Protein AF-0000000086069866 (afdb_homodimer)

InterPro domains:
  IPR027805 Transposase, Helix-turn-helix domain [PF13613] (62-110)

Foldseek 3Di:
DPPPPPVPPVAAQAVVVLVPDDQVVSQVVCCVQQVDGPVVLVVLLVLQCVVVVVPDPPDPDHSRRLVSLLRNCVPVVDQLVVSCVRNVHDSVVSVVSNVSSVVSCVVVVVVVVVPDVVPVD/DPPPPPVPPVAAQAVVVLVPDDQVVSQVVCCVQQVDGPVVLVVLLVLQCVVCVVPDPPDPDHSRRLVSLLRNCVPVVDQLVVSCVRNVHDSVVSVVSNVSSVVSCVVVVVVVVVPDVVPVD

Radius of gyration: 20.82 Å; Cα contacts (8 Å, |Δi|>4): 253; chains: 2; bounding box: 35×72×68 Å

Organism: Haemaphysalis longicornis (NCBI:txid44386)

Secondary structure (DSSP, 8-state):
-----------B-THHHHHHS-HHHHHHHHHHHHSS-HHHHHHHHHHHHHHHTTT-TT-SS-HHHHHHHHHHHHHH---HHHHHHHHT--HHHHHHHHHHHHHHHHHHHHHHHHTGGGTT-/-----------B-THHHHHHS-HHHHHHHHHHHHS--HHHHHHHHHHHHHHHTTT-TT-SS-HHHHHHHHHHHHHH---HHHHHHHHT--HHHHHHHHHHHHHHHHHHHHHHHSSSTTT--

Solvent-accessible surface area (backbone atoms only — not comparable to full-atom values): 13153 Å² total; per-residue (Å²): 131,81,76,73,74,72,65,72,49,87,19,20,42,58,48,59,46,44,69,73,42,54,74,69,57,23,35,53,43,37,34,53,42,37,66,36,50,60,69,57,48,53,54,52,42,52,54,47,42,64,55,43,64,66,63,56,86,82,53,74,65,52,61,58,41,38,48,49,53,38,29,28,36,68,63,56,62,53,54,45,59,36,50,10,50,43,47,57,47,53,42,66,58,45,50,50,39,36,51,51,51,50,52,54,49,53,59,54,45,51,56,53,61,65,47,65,69,64,62,72,106,132,82,76,75,74,70,66,73,49,88,18,19,42,61,48,60,47,43,68,72,41,54,74,69,57,24,34,53,43,36,34,52,41,37,65,38,49,61,67,55,48,54,54,52,41,53,54,45,41,64,56,44,66,68,62,56,85,82,55,75,66,51,59,60,40,38,48,49,52,37,29,28,35,68,64,56,62,54,54,47,60,36,50,9,51,43,45,57,47,52,42,67,57,43,50,49,39,36,50,50,50,49,52,53,47,54,58,55,45,49,57,54,63,70,35,69,73,70,60,73,106

Sequence (242 aa):
MNASQATTTAGFQGYNTIAACSSDKAADALRSLGGVSPAVFTKLQSIVLQSAQADRPQEVVSASNKLLLFLMKLKLNLSYSTLAVLFSLHRTTCSKHFFLVLTILHEKLRCFIYWPFQSTVMNASQATTTAGFQGYNTIAACSSDKAADALRSLGGVSPAVFTKLQSIVLQSAQADRPQEVVSASNKLLLFLMKLKLNLSYSTLAVLFSLHRTTCSKHFFLVLTILHEKLRCFIYWPFQSTV

pLDDT: mean 83.76, std 20.56, range [21.22, 98.69]

Nearest PDB structures (foldseek):
  4ds4-assembly1_A  TM=4.529E-01  e=1.352E+00  Geobacillus kaustophilus HTA426
  6xbu-assembly1_A  TM=5.755E-01  e=5.380E+00  Homo sapiens
  4ds4-assembly1_A  TM=4.528E-01  e=1.412E+00  Geobacillus kaustophilus HTA426
  6xbu-assembly1_A  TM=5.753E-01  e=4.955E+00  Homo sapiens
  3po4-assembly1_A  TM=5.062E-01  e=5.555E+00  Thermus aquaticus

Structure (mmCIF, N/CA/C/O backbone):
data_AF-0000000086069866-model_v1
#
loop_
_entity.id
_entity.type
_entity.pdbx_description
1 polymer 'Transposase Helix-turn-helix domain-containing protein'
#
loop_
_atom_site.group_PDB
_atom_site.id
_atom_site.type_symbol
_atom_site.label_atom_id
_atom_site.label_alt_id
_atom_site.label_comp_id
_atom_site.label_asym_id
_atom_site.label_entity_id
_atom_site.label_seq_id
_atom_site.pdbx_PDB_ins_code
_atom_site.Cartn_x
_atom_site.Cartn_y
_atom_site.Cartn_z
_atom_site.occupancy
_atom_site.B_iso_or_equiv
_atom_site.auth_seq_id
_atom_site.auth_comp_id
_atom_site.auth_asym_id
_atom_site.auth_atom_id
_atom_site.pdbx_PDB_model_num
ATOM 1 N N . MET A 1 1 ? 5 7.746 33.094 1 21.22 1 MET A N 1
ATOM 2 C CA . MET A 1 1 ? 5.402 7.348 31.75 1 21.22 1 MET A CA 1
ATOM 3 C C . MET A 1 1 ? 4.184 6.996 30.906 1 21.22 1 MET A C 1
ATOM 5 O O . MET A 1 1 ? 3.461 6.047 31.203 1 21.22 1 MET A O 1
ATOM 9 N N . ASN A 1 2 ? 3.348 7.965 30.562 1 25.44 2 ASN A N 1
ATOM 10 C CA . ASN A 1 2 ? 2.098 7.906 29.812 1 25.44 2 ASN A CA 1
ATOM 11 C C . ASN A 1 2 ? 2.244 7.07 28.547 1 25.44 2 ASN A C 1
ATOM 13 O O . ASN A 1 2 ? 3.068 7.383 27.688 1 25.44 2 ASN A O 1
ATOM 17 N N . ALA A 1 3 ? 2.121 5.723 28.734 1 32.16 3 ALA A N 1
ATOM 18 C CA . ALA A 1 3 ? 1.999 4.727 27.672 1 32.16 3 ALA A CA 1
ATOM 19 C C . ALA A 1 3 ? 1.226 5.285 26.484 1 32.16 3 ALA A C 1
ATOM 21 O O . ALA A 1 3 ? 0.015 5.508 26.562 1 32.16 3 ALA A O 1
ATOM 22 N N . SER A 1 4 ? 1.548 6.461 25.812 1 35.78 4 SER A N 1
ATOM 23 C CA . SER A 1 4 ? 0.997 6.977 24.562 1 35.78 4 SER A CA 1
ATOM 24 C C . SER A 1 4 ? 0.415 5.855 23.719 1 35.78 4 SER A C 1
ATOM 26 O O . SER A 1 4 ? 1.154 5.016 23.188 1 35.78 4 SER A O 1
ATOM 28 N N . GLN A 1 5 ? -0.609 5.273 24.031 1 36.03 5 GLN A N 1
ATOM 29 C CA . GLN A 1 5 ? -1.406 4.176 23.5 1 36.03 5 GLN A CA 1
ATOM 30 C C . GLN A 1 5 ? -1.444 4.219 21.969 1 36.03 5 GLN A C 1
ATOM 32 O O . GLN A 1 5 ? -2.158 5.039 21.391 1 36.03 5 GLN A O 1
ATOM 37 N N . ALA A 1 6 ? -0.381 4.371 21.266 1 43.84 6 ALA A N 1
ATOM 38 C CA . ALA A 1 6 ? -0.176 4.18 19.828 1 43.84 6 ALA A CA 1
ATOM 39 C C . ALA A 1 6 ? -1.184 3.184 19.266 1 43.84 6 ALA A C 1
ATOM 41 O O . ALA A 1 6 ? -1.211 2.02 19.656 1 43.84 6 ALA A O 1
ATOM 42 N N . THR A 1 7 ? -2.48 3.502 19.156 1 49.5 7 THR A N 1
ATOM 43 C CA . THR A 1 7 ? -3.553 2.711 18.562 1 49.5 7 THR A CA 1
ATOM 44 C C . THR A 1 7 ? -3.041 1.92 17.375 1 49.5 7 THR A C 1
ATOM 46 O O . THR A 1 7 ? -2.48 2.494 16.438 1 49.5 7 THR A O 1
ATOM 49 N N . THR A 1 8 ? -2.471 0.727 17.594 1 52.47 8 THR A N 1
ATOM 50 C CA . THR A 1 8 ? -1.85 -0.287 16.75 1 52.47 8 THR A CA 1
ATOM 51 C C . THR A 1 8 ? -2.729 -0.599 15.547 1 52.47 8 THR A C 1
ATOM 53 O O . THR A 1 8 ? -3.861 -1.059 15.695 1 52.47 8 THR A O 1
ATOM 56 N N . THR A 1 9 ? -2.93 0.355 14.664 1 57.59 9 THR A N 1
ATOM 57 C CA . THR A 1 9 ? -3.619 -0.087 13.461 1 57.59 9 THR A CA 1
ATOM 58 C C . THR A 1 9 ? -3.045 -1.412 12.961 1 57.59 9 THR A C 1
ATOM 60 O O . THR A 1 9 ? -1.849 -1.67 13.109 1 57.59 9 THR A O 1
ATOM 63 N N . ALA A 1 10 ? -3.758 -2.535 13.234 1 68.75 10 ALA A N 1
ATOM 64 C CA . ALA A 1 10 ? -3.371 -3.857 12.758 1 68.75 10 ALA A CA 1
ATOM 65 C C . ALA A 1 10 ? -2.572 -3.76 11.461 1 68.75 10 ALA A C 1
ATOM 67 O O . ALA A 1 10 ? -1.647 -4.543 11.234 1 68.75 10 ALA A O 1
ATOM 68 N N . GLY A 1 11 ? -2.598 -2.699 10.68 1 87.56 11 GLY A N 1
ATOM 69 C CA . GLY A 1 11 ? -1.844 -2.42 9.469 1 87.56 11 GLY A CA 1
ATOM 70 C C . GLY A 1 11 ? -2.023 -3.479 8.398 1 87.56 11 GLY A C 1
ATOM 71 O O . GLY A 1 11 ? -3.051 -4.16 8.359 1 87.56 11 GLY A O 1
ATOM 72 N N . PHE A 1 12 ? -1.221 -3.51 7.375 1 94.25 12 PHE A N 1
ATOM 73 C CA . PHE A 1 12 ? -1.233 -4.426 6.242 1 94.25 12 PHE A CA 1
ATOM 74 C C . PHE A 1 12 ? -0.118 -5.457 6.367 1 94.25 12 PHE A C 1
ATOM 76 O O . PHE A 1 12 ? 1.06 -5.102 6.445 1 94.25 12 PHE A O 1
ATOM 83 N N . GLN A 1 13 ? -0.497 -6.723 6.371 1 92.94 13 GLN A N 1
ATOM 84 C CA . GLN A 1 13 ? 0.462 -7.816 6.5 1 92.94 13 GLN A CA 1
ATOM 85 C C . GLN A 1 13 ? 0.402 -8.742 5.293 1 92.94 13 GLN A C 1
ATOM 87 O O . GLN A 1 13 ? 0.434 -9.969 5.441 1 92.94 13 GLN A O 1
ATOM 92 N N . GLY A 1 14 ? 0.212 -8.148 4.09 1 94.44 14 GLY A N 1
ATOM 93 C CA . GLY A 1 14 ? 0.128 -8.977 2.898 1 94.44 14 GLY A CA 1
ATOM 94 C C . GLY A 1 14 ? -1.172 -9.75 2.803 1 94.44 14 GLY A C 1
ATOM 95 O O . GLY A 1 14 ? -2.242 -9.219 3.102 1 94.44 14 GLY A O 1
ATOM 96 N N . TYR A 1 15 ? -0.999 -10.969 2.357 1 93.88 15 TYR A N 1
ATOM 97 C CA . TYR A 1 15 ? -2.178 -11.805 2.164 1 93.88 15 TYR A CA 1
ATOM 98 C C . TYR A 1 15 ? -2.812 -12.172 3.5 1 93.88 15 TYR A C 1
ATOM 100 O O . TYR A 1 15 ? -4.012 -12.445 3.57 1 93.88 15 TYR A O 1
ATOM 108 N N . ASN A 1 16 ? -2.076 -12.242 4.57 1 92.69 16 ASN A N 1
ATOM 109 C CA . ASN A 1 16 ? -2.605 -12.555 5.895 1 92.69 16 ASN A CA 1
ATOM 110 C C . ASN A 1 16 ? -3.701 -11.578 6.305 1 92.69 16 ASN A C 1
ATOM 112 O O . ASN A 1 16 ? -4.648 -11.953 6.996 1 92.69 16 ASN A O 1
ATOM 116 N N . THR A 1 17 ? -3.566 -10.32 5.895 1 92.62 17 THR A N 1
ATOM 117 C CA . THR A 1 17 ? -4.598 -9.328 6.172 1 92.62 17 THR A CA 1
ATOM 118 C C . THR A 1 17 ? -5.898 -9.688 5.465 1 92.62 17 THR A C 1
ATOM 120 O O . THR A 1 17 ? -6.984 -9.539 6.031 1 92.62 17 THR A O 1
ATOM 123 N N . ILE A 1 18 ? -5.805 -10.109 4.25 1 94.38 18 ILE A N 1
ATOM 124 C CA . ILE A 1 18 ? -6.965 -10.469 3.439 1 94.38 18 ILE A CA 1
ATOM 125 C C . ILE A 1 18 ? -7.594 -11.75 3.98 1 94.38 18 ILE A C 1
ATOM 127 O O . ILE A 1 18 ? -8.82 -11.852 4.086 1 94.38 18 ILE A O 1
ATOM 131 N N . ALA A 1 19 ? -6.727 -12.68 4.324 1 92.25 19 ALA A N 1
ATOM 132 C CA . ALA A 1 19 ? -7.195 -13.969 4.816 1 92.25 19 ALA A CA 1
ATOM 133 C C . ALA A 1 19 ? -7.871 -13.828 6.176 1 92.25 19 ALA A C 1
ATOM 135 O O . ALA A 1 19 ? -8.734 -14.625 6.535 1 92.25 19 ALA A O 1
ATOM 136 N N . ALA A 1 20 ? -7.48 -12.836 7.02 1 90.81 20 ALA A N 1
ATOM 137 C CA . ALA A 1 20 ? -8.016 -12.625 8.359 1 90.81 20 ALA A CA 1
ATOM 138 C C . ALA A 1 20 ? -9.352 -11.898 8.312 1 90.81 20 ALA A C 1
ATOM 140 O O . ALA A 1 20 ? -10.094 -11.867 9.305 1 90.81 20 ALA A O 1
ATOM 141 N N . CYS A 1 21 ? -9.742 -11.398 7.203 1 91.06 21 CYS A N 1
ATOM 142 C CA . CYS A 1 21 ? -10.969 -10.633 7.062 1 91.06 21 CYS A CA 1
ATOM 143 C C . CYS A 1 21 ? -12.141 -11.539 6.707 1 91.06 21 CYS A C 1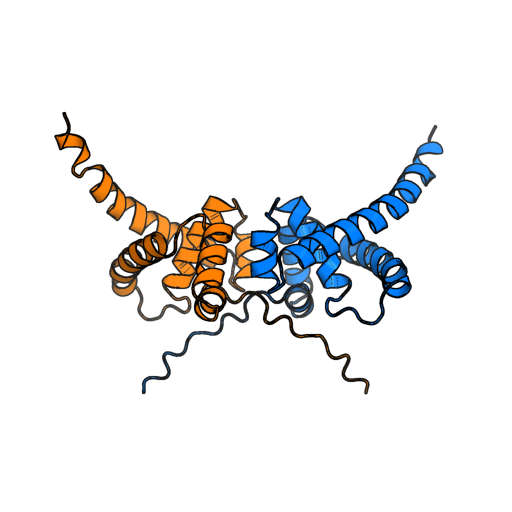
ATOM 145 O O . CYS A 1 21 ? -11.953 -12.703 6.363 1 91.06 21 CYS A O 1
ATOM 147 N N . SER A 1 22 ? -13.32 -10.953 6.871 1 93.44 22 SER A N 1
ATOM 148 C CA . SER A 1 22 ? -14.516 -11.672 6.441 1 93.44 22 SER A CA 1
ATOM 149 C C . SER A 1 22 ? -14.531 -11.859 4.93 1 93.44 22 SER A C 1
ATOM 151 O O . SER A 1 22 ? -13.828 -11.156 4.203 1 93.44 22 SER A O 1
ATOM 153 N N . SER A 1 23 ? -15.32 -12.797 4.438 1 93.69 23 SER A N 1
ATOM 154 C CA . SER A 1 23 ? -15.352 -13.148 3.021 1 93.69 23 SER A CA 1
ATOM 155 C C . SER A 1 23 ? -15.672 -11.93 2.156 1 93.69 23 SER A C 1
ATOM 157 O O . SER A 1 23 ? -15.055 -11.734 1.105 1 93.69 23 SER A O 1
ATOM 159 N N . ASP A 1 24 ? -16.641 -11.078 2.529 1 94.44 24 ASP A N 1
ATOM 160 C CA . ASP A 1 24 ? -17.016 -9.898 1.76 1 94.44 24 ASP A CA 1
ATOM 161 C C . ASP A 1 24 ? -15.898 -8.859 1.763 1 94.44 24 ASP A C 1
ATOM 163 O O . ASP A 1 24 ? -15.594 -8.266 0.726 1 94.44 24 ASP A O 1
ATOM 167 N N . LYS A 1 25 ? -15.328 -8.664 2.91 1 94.12 25 LYS A N 1
ATOM 168 C CA . LYS A 1 25 ? -14.234 -7.707 3.035 1 94.12 25 LYS A CA 1
ATOM 169 C C . LYS A 1 25 ? -12.992 -8.188 2.291 1 94.12 25 LYS A C 1
ATOM 171 O O . LYS A 1 25 ? -12.25 -7.383 1.723 1 94.12 25 LYS A O 1
ATOM 176 N N . ALA A 1 26 ? -12.82 -9.445 2.379 1 96.12 26 ALA A N 1
ATOM 177 C CA . ALA A 1 26 ? -11.695 -10.039 1.659 1 96.12 26 ALA A CA 1
ATOM 178 C C . ALA A 1 26 ? -11.852 -9.852 0.152 1 96.12 26 ALA A C 1
ATOM 180 O O . ALA A 1 26 ? -10.875 -9.562 -0.547 1 96.12 26 ALA A O 1
ATOM 181 N N . ALA A 1 27 ? -13.023 -10.008 -0.349 1 97.31 27 ALA A N 1
ATOM 182 C CA . ALA A 1 27 ? -13.289 -9.828 -1.773 1 97.31 27 ALA A CA 1
ATOM 183 C C . ALA A 1 27 ? -13.055 -8.383 -2.199 1 97.31 27 ALA A C 1
ATOM 185 O O . ALA A 1 27 ? -12.469 -8.125 -3.254 1 97.31 27 ALA A O 1
ATOM 186 N N . ASP A 1 28 ? -13.516 -7.461 -1.37 1 96.44 28 ASP A N 1
ATOM 187 C CA . ASP A 1 28 ? -13.312 -6.047 -1.661 1 96.44 28 ASP A CA 1
ATOM 188 C C . ASP A 1 28 ? -11.836 -5.684 -1.64 1 96.44 28 ASP A C 1
ATOM 190 O O . ASP A 1 28 ? -11.367 -4.895 -2.465 1 96.44 28 ASP A O 1
ATOM 194 N N . ALA A 1 29 ? -11.102 -6.258 -0.749 1 97.38 29 ALA A N 1
ATOM 195 C CA . ALA A 1 29 ? -9.672 -6.004 -0.618 1 97.38 29 ALA A CA 1
ATOM 196 C C . ALA A 1 29 ? -8.906 -6.523 -1.833 1 97.38 29 ALA A C 1
ATOM 198 O O . ALA A 1 29 ? -8.047 -5.832 -2.377 1 97.38 29 ALA A O 1
ATOM 199 N N . LEU A 1 30 ? -9.242 -7.684 -2.258 1 97.88 30 LEU A N 1
ATOM 200 C CA . LEU A 1 30 ? -8.578 -8.281 -3.412 1 97.88 30 LEU A CA 1
ATOM 201 C C . LEU A 1 30 ? -8.891 -7.492 -4.684 1 97.88 30 LEU A C 1
ATOM 203 O O . LEU A 1 30 ? -8.023 -7.344 -5.547 1 97.88 30 LEU A O 1
ATOM 207 N N . ARG A 1 31 ? -10.109 -7.004 -4.758 1 97.88 31 ARG A N 1
ATOM 208 C CA . ARG A 1 31 ? -10.484 -6.207 -5.922 1 97.88 31 ARG A CA 1
ATOM 209 C C . ARG A 1 31 ? -9.758 -4.867 -5.926 1 97.88 31 ARG A C 1
ATOM 211 O O . ARG A 1 31 ? -9.305 -4.402 -6.973 1 97.88 31 ARG A O 1
ATOM 218 N N . SER A 1 32 ? -9.641 -4.289 -4.801 1 97.94 32 SER A N 1
ATOM 219 C CA . SER A 1 32 ? -9.023 -2.969 -4.719 1 97.94 32 SER A CA 1
ATOM 220 C C . SER A 1 32 ? -7.512 -3.055 -4.867 1 97.94 32 SER A C 1
ATOM 222 O O . SER A 1 32 ? -6.898 -2.199 -5.504 1 97.94 32 SER A O 1
ATOM 224 N N . LEU A 1 33 ? -6.859 -4.09 -4.34 1 98.25 33 LEU A N 1
ATOM 225 C CA . LEU A 1 33 ? -5.406 -4.223 -4.336 1 98.25 33 LEU A CA 1
ATOM 226 C C . LEU A 1 33 ? -4.918 -4.863 -5.629 1 98.25 33 LEU A C 1
ATOM 228 O O . LEU A 1 33 ? -3.875 -4.477 -6.164 1 98.25 33 LEU A O 1
ATOM 232 N N . GLY A 1 34 ? -5.656 -5.82 -6.031 1 98.38 34 GLY A N 1
ATOM 233 C CA . GLY A 1 34 ? -5.152 -6.648 -7.117 1 98.38 34 GLY A CA 1
ATOM 234 C C . GLY A 1 34 ? -6.023 -6.602 -8.359 1 98.38 34 GLY A C 1
ATOM 235 O O . GLY A 1 34 ? -5.652 -7.141 -9.406 1 98.38 34 GLY A O 1
ATOM 236 N N . GLY A 1 35 ? -7.258 -6.117 -8.281 1 97.81 35 GLY A N 1
ATOM 237 C CA . GLY A 1 35 ? -8.148 -5.984 -9.422 1 97.81 35 GLY A CA 1
ATOM 238 C C . GLY A 1 35 ? -8.805 -7.293 -9.82 1 97.81 35 GLY A C 1
ATOM 239 O O . GLY A 1 35 ? -9.219 -7.461 -10.969 1 97.81 35 GLY A O 1
ATOM 240 N N . VAL A 1 36 ? -8.773 -8.242 -8.953 1 97.62 36 VAL A N 1
ATOM 241 C CA . VAL A 1 36 ? -9.32 -9.547 -9.312 1 97.62 36 VAL A CA 1
ATOM 242 C C . VAL A 1 36 ? -10.312 -10 -8.242 1 97.62 36 VAL A C 1
ATOM 244 O O . VAL A 1 36 ? -10.266 -9.531 -7.105 1 97.62 36 VAL A O 1
ATOM 247 N N . SER A 1 37 ? -11.18 -10.875 -8.617 1 97.31 37 SER A N 1
ATOM 248 C CA . SER A 1 37 ? -12.102 -11.508 -7.68 1 97.31 37 SER A CA 1
ATOM 249 C C . SER A 1 37 ? -11.406 -12.617 -6.887 1 97.31 37 SER A C 1
ATOM 251 O O . SER A 1 37 ? -10.352 -13.102 -7.293 1 97.31 37 SER A O 1
ATOM 253 N N . PRO A 1 38 ? -12.047 -12.984 -5.719 1 97.19 38 PRO A N 1
ATOM 254 C CA . PRO A 1 38 ? -11.477 -14.094 -4.945 1 97.19 38 PRO A CA 1
ATOM 255 C C . PRO A 1 38 ? -11.359 -15.383 -5.754 1 97.19 38 PRO A C 1
ATOM 257 O O . PRO A 1 38 ? -10.398 -16.141 -5.59 1 97.19 38 PRO A O 1
ATOM 260 N N . ALA A 1 39 ? -12.258 -15.648 -6.598 1 96.56 39 ALA A N 1
ATOM 261 C CA . ALA A 1 39 ? -12.234 -16.859 -7.418 1 96.56 39 ALA A CA 1
ATOM 262 C C . ALA A 1 39 ? -11.039 -16.859 -8.359 1 96.56 39 ALA A C 1
ATOM 264 O O . ALA A 1 39 ? -10.352 -17.875 -8.508 1 96.56 39 ALA A O 1
ATOM 265 N N . VAL A 1 40 ? -10.867 -15.727 -8.977 1 96.75 40 VAL A N 1
ATOM 266 C CA . VAL A 1 40 ? -9.75 -15.594 -9.906 1 96.75 40 VAL A CA 1
ATOM 267 C C . VAL A 1 40 ? -8.43 -15.695 -9.141 1 96.75 40 VAL A C 1
ATOM 269 O O . VAL A 1 40 ? -7.496 -16.359 -9.594 1 96.75 40 VAL A O 1
ATOM 272 N N . PHE A 1 41 ? -8.336 -15.031 -8.016 1 97.56 41 PHE A N 1
ATOM 273 C CA . PHE A 1 41 ? -7.129 -15.094 -7.195 1 97.56 41 PHE A CA 1
ATOM 274 C C . PHE A 1 41 ? -6.785 -16.531 -6.84 1 97.56 41 PHE A C 1
ATOM 276 O O . PHE A 1 41 ? -5.629 -16.938 -6.934 1 97.56 41 PHE A O 1
ATOM 283 N N . THR A 1 42 ? -7.766 -17.297 -6.402 1 96 42 THR A N 1
ATOM 284 C CA . THR A 1 42 ? -7.562 -18.672 -5.992 1 96 42 THR A CA 1
ATOM 285 C C . THR A 1 42 ? -7.043 -19.516 -7.156 1 96 42 THR A C 1
ATOM 287 O O . THR A 1 42 ? -6.172 -20.375 -6.973 1 96 42 THR A O 1
ATOM 290 N N . LYS A 1 43 ? -7.574 -19.297 -8.305 1 94.88 43 LYS A N 1
ATOM 291 C CA . LYS A 1 43 ? -7.113 -20.031 -9.484 1 94.88 43 LYS A CA 1
ATOM 292 C C . LYS A 1 43 ? -5.656 -19.703 -9.797 1 94.88 43 LYS A C 1
ATOM 294 O O . LYS A 1 43 ? -4.855 -20.609 -10.039 1 94.88 43 LYS A O 1
ATOM 299 N N . LEU A 1 44 ? -5.348 -18.438 -9.805 1 95.94 44 LEU A N 1
ATOM 300 C CA . LEU A 1 44 ? -3.979 -18.016 -10.078 1 95.94 44 LEU A CA 1
ATOM 301 C C . LEU A 1 44 ? -3.027 -18.547 -9.008 1 95.94 44 LEU A C 1
ATOM 303 O O . LEU A 1 44 ? -1.909 -18.953 -9.32 1 95.94 44 LEU A O 1
ATOM 307 N N . GLN A 1 45 ? -3.486 -18.453 -7.816 1 95.81 45 GLN A N 1
ATOM 308 C CA . GLN A 1 45 ? -2.684 -18.938 -6.703 1 95.81 45 GLN A CA 1
ATOM 309 C C . GLN A 1 45 ? -2.334 -20.406 -6.875 1 95.81 45 GLN A C 1
ATOM 311 O O . GLN A 1 45 ? -1.211 -20.828 -6.582 1 95.81 45 GLN A O 1
ATOM 316 N N . SER A 1 46 ? -3.289 -21.219 -7.277 1 93.88 46 SER A N 1
ATOM 317 C CA . SER A 1 46 ? -3.051 -22.641 -7.508 1 93.88 46 SER A CA 1
ATOM 318 C C . SER A 1 46 ? -1.985 -22.859 -8.578 1 93.88 46 SER A C 1
ATOM 320 O O . SER A 1 46 ? -1.157 -23.766 -8.461 1 93.88 46 SER A O 1
ATOM 322 N N . ILE A 1 47 ? -2.025 -22.078 -9.578 1 92.38 47 ILE A N 1
ATOM 323 C CA . ILE A 1 47 ? -1.049 -22.172 -10.656 1 92.38 47 ILE A CA 1
ATOM 324 C C . ILE A 1 47 ? 0.344 -21.844 -10.125 1 92.38 47 ILE A C 1
ATOM 326 O O . ILE A 1 47 ? 1.307 -22.562 -10.406 1 92.38 47 ILE A O 1
ATOM 330 N N . VAL A 1 48 ? 0.467 -20.797 -9.359 1 93.44 48 VAL A N 1
ATOM 331 C CA . VAL A 1 48 ? 1.75 -20.375 -8.812 1 93.44 48 VAL A CA 1
ATOM 332 C C . VAL A 1 48 ? 2.273 -21.422 -7.832 1 93.44 48 VAL A C 1
ATOM 334 O O . VAL A 1 48 ? 3.467 -21.734 -7.828 1 93.44 48 VAL A O 1
ATOM 337 N N . LEU A 1 49 ? 1.431 -21.906 -6.98 1 91.56 49 LEU A N 1
ATOM 338 C CA . LEU A 1 49 ? 1.808 -22.906 -5.98 1 91.56 49 LEU A CA 1
ATOM 339 C C . LEU A 1 49 ? 2.352 -24.172 -6.648 1 91.56 49 LEU A C 1
ATOM 341 O O . LEU A 1 49 ? 3.316 -24.766 -6.16 1 91.56 49 LEU A O 1
ATOM 345 N N . GLN A 1 50 ? 1.711 -24.578 -7.598 1 88.75 50 GLN A N 1
ATOM 346 C CA . GLN A 1 50 ? 2.125 -25.797 -8.305 1 88.75 50 GLN A CA 1
ATOM 347 C C . GLN A 1 50 ? 3.48 -25.594 -8.984 1 88.75 50 GLN A C 1
ATOM 349 O O . GLN A 1 50 ? 4.273 -26.531 -9.078 1 88.75 50 GLN A O 1
ATOM 354 N N . SER A 1 51 ? 3.699 -24.391 -9.445 1 84.44 51 SER A N 1
ATOM 355 C CA . SER A 1 51 ? 4.961 -24.094 -10.125 1 84.44 51 SER A CA 1
ATOM 356 C C . SER A 1 51 ? 6.07 -23.797 -9.117 1 84.44 51 SER A C 1
ATOM 358 O O . SER A 1 51 ? 7.223 -24.172 -9.328 1 84.44 51 SER A O 1
ATOM 360 N N . ALA A 1 52 ? 5.805 -22.938 -8.086 1 71.31 52 ALA A N 1
ATOM 361 C CA . ALA A 1 52 ? 6.777 -22.531 -7.074 1 71.31 52 ALA A CA 1
ATOM 362 C C . ALA A 1 52 ? 7.223 -23.734 -6.238 1 71.31 52 ALA A C 1
ATOM 364 O O . ALA A 1 52 ? 8.383 -23.812 -5.824 1 71.31 52 ALA A O 1
ATOM 365 N N . GLN A 1 53 ? 6.305 -24.453 -5.656 1 62.75 53 GLN A N 1
ATOM 366 C CA . GLN A 1 53 ? 6.664 -25.656 -4.93 1 62.75 53 GLN A CA 1
ATOM 367 C C . GLN A 1 53 ? 7.676 -26.5 -5.711 1 62.75 53 GLN A C 1
ATOM 369 O O . GLN A 1 53 ? 8.492 -27.203 -5.117 1 62.75 53 GLN A O 1
ATOM 374 N N . ALA A 1 54 ? 7.48 -26.375 -6.938 1 53.69 54 ALA A N 1
ATOM 375 C CA . ALA A 1 54 ? 8.492 -27.094 -7.703 1 53.69 54 ALA A CA 1
ATOM 376 C C . ALA A 1 54 ? 9.867 -26.469 -7.527 1 53.69 54 ALA A C 1
ATOM 378 O O . ALA A 1 54 ? 10.891 -27.141 -7.668 1 53.69 54 ALA A O 1
ATOM 379 N N . ASP A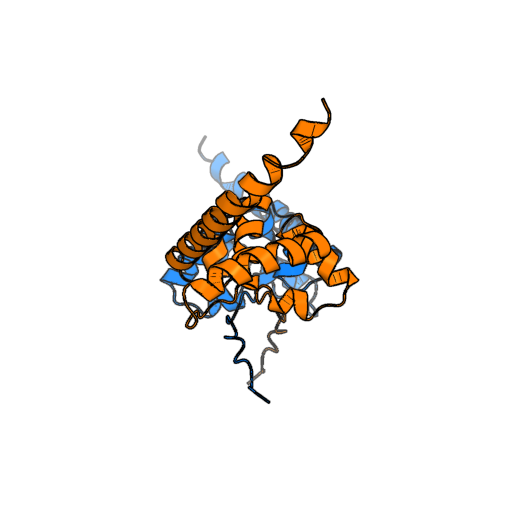 1 55 ? 9.742 -25.344 -7.234 1 54.78 55 ASP A N 1
ATOM 380 C CA . ASP A 1 55 ? 11.062 -24.734 -7.25 1 54.78 55 ASP A CA 1
ATOM 381 C C . ASP A 1 55 ? 11.656 -24.656 -5.844 1 54.78 55 ASP A C 1
ATOM 383 O O . ASP A 1 55 ? 12.836 -24.938 -5.645 1 54.78 55 ASP A O 1
ATOM 387 N N . ARG A 1 56 ? 11.234 -23.781 -4.734 1 55.38 56 ARG A N 1
ATOM 388 C CA . ARG A 1 56 ? 12.117 -23.594 -3.586 1 55.38 56 ARG A CA 1
ATOM 389 C C . ARG A 1 56 ? 11.336 -23.672 -2.277 1 55.38 56 ARG A C 1
ATOM 391 O O . ARG A 1 56 ? 10.578 -22.766 -1.938 1 55.38 56 ARG A O 1
ATOM 398 N N . PRO A 1 57 ? 11.336 -24.844 -1.646 1 52.41 57 PRO A N 1
ATOM 399 C CA . PRO A 1 57 ? 10.703 -25.078 -0.346 1 52.41 57 PRO A CA 1
ATOM 400 C C . PRO A 1 57 ? 11.086 -24.016 0.69 1 52.41 57 PRO A C 1
ATOM 402 O O . PRO A 1 57 ? 10.367 -23.828 1.674 1 52.41 57 PRO A O 1
ATOM 405 N N . GLN A 1 58 ? 12.195 -23.453 0.511 1 52.38 58 GLN A N 1
ATOM 406 C CA . GLN A 1 58 ? 12.727 -22.641 1.607 1 52.38 58 GLN A CA 1
ATOM 407 C C . GLN A 1 58 ? 12.281 -21.188 1.483 1 52.38 58 GLN A C 1
ATOM 409 O O . GLN A 1 58 ? 12.969 -20.281 1.956 1 52.38 58 GLN A O 1
ATOM 414 N N . GLU A 1 59 ? 11.07 -21.016 0.895 1 62.38 59 GLU A N 1
ATOM 415 C CA . GLU A 1 59 ? 10.891 -19.578 0.657 1 62.38 59 GLU A CA 1
ATOM 416 C C . GLU A 1 59 ? 10.172 -18.906 1.822 1 62.38 59 GLU A C 1
ATOM 418 O O . GLU A 1 59 ? 9.203 -19.453 2.355 1 62.38 59 GLU A O 1
ATOM 423 N N . VAL A 1 60 ? 10.781 -17.859 2.201 1 65.94 60 VAL A N 1
ATOM 424 C CA . VAL A 1 60 ? 10.359 -16.984 3.295 1 65.94 60 VAL A CA 1
ATOM 425 C C . VAL A 1 60 ? 9.008 -16.359 2.961 1 65.94 60 VAL A C 1
ATOM 427 O O . VAL A 1 60 ? 8.164 -16.172 3.844 1 65.94 60 VAL A O 1
ATOM 430 N N . VAL A 1 61 ? 8.781 -16.219 1.698 1 82.69 61 VAL A N 1
ATOM 431 C CA . VAL A 1 61 ? 7.547 -15.531 1.318 1 82.69 61 VAL A CA 1
ATOM 432 C C . VAL A 1 61 ? 6.582 -16.516 0.674 1 82.69 61 VAL A C 1
ATOM 434 O O . VAL A 1 61 ? 6.973 -17.297 -0.203 1 82.69 61 VAL A O 1
ATOM 437 N N . SER A 1 62 ? 5.398 -16.594 1.102 1 89.06 62 SER A N 1
ATOM 438 C CA . SER A 1 62 ? 4.375 -17.516 0.629 1 89.06 62 SER A CA 1
ATOM 439 C C . SER A 1 62 ? 3.98 -17.219 -0.812 1 89.06 62 SER A C 1
ATOM 441 O O . SER A 1 62 ? 4.176 -16.094 -1.293 1 89.06 62 SER A O 1
ATOM 443 N N . ALA A 1 63 ? 3.443 -18.188 -1.477 1 92.62 63 ALA A N 1
ATOM 444 C CA . ALA A 1 63 ? 2.965 -18.031 -2.848 1 92.62 63 ALA A CA 1
ATOM 445 C C . ALA A 1 63 ? 1.854 -17 -2.932 1 92.62 63 ALA A C 1
ATOM 447 O O . ALA A 1 63 ? 1.762 -16.25 -3.914 1 92.62 63 ALA A O 1
ATOM 448 N N . SER A 1 64 ? 1.021 -16.984 -1.906 1 94.31 64 SER A N 1
ATOM 449 C CA . SER A 1 64 ? -0.072 -16.031 -1.85 1 94.31 64 SER A CA 1
ATOM 450 C C . SER A 1 64 ? 0.455 -14.594 -1.827 1 94.31 64 SER A C 1
ATOM 452 O O . SER A 1 64 ? -0.066 -13.727 -2.527 1 94.31 64 SER A O 1
ATOM 454 N N . ASN A 1 65 ? 1.5 -14.383 -1.073 1 94.69 65 ASN A N 1
ATOM 455 C CA . ASN A 1 65 ? 2.102 -13.055 -0.992 1 94.69 65 ASN A CA 1
ATOM 456 C C . ASN A 1 65 ? 2.811 -12.68 -2.291 1 94.69 65 ASN A C 1
ATOM 458 O O . ASN A 1 65 ? 2.779 -11.523 -2.707 1 94.69 65 ASN A O 1
ATOM 462 N N . LYS A 1 66 ? 3.48 -13.641 -2.867 1 96.25 66 LYS A N 1
ATOM 463 C CA . LYS A 1 66 ? 4.121 -13.383 -4.156 1 96.25 66 LYS A CA 1
ATOM 464 C C . LYS A 1 66 ? 3.096 -12.977 -5.211 1 96.25 66 LYS A C 1
ATOM 466 O O . LYS A 1 66 ? 3.322 -12.047 -5.98 1 96.25 66 LYS A O 1
ATOM 471 N N . LEU A 1 67 ? 2.021 -13.625 -5.188 1 97.12 67 LEU A N 1
ATOM 472 C CA . LEU A 1 67 ? 0.96 -13.328 -6.141 1 97.12 67 LEU A CA 1
ATOM 473 C C . LEU A 1 67 ? 0.329 -11.969 -5.848 1 97.12 67 LEU A C 1
ATOM 475 O O . LEU A 1 67 ? 0.063 -11.195 -6.77 1 97.12 67 LEU A O 1
ATOM 479 N N . LEU A 1 68 ? 0.038 -11.789 -4.605 1 97.69 68 LEU A N 1
ATOM 480 C CA . LEU A 1 68 ? -0.546 -10.508 -4.23 1 97.69 68 LEU A CA 1
ATOM 481 C C . LEU A 1 68 ? 0.365 -9.359 -4.637 1 97.69 68 LEU A C 1
ATOM 483 O O . LEU A 1 68 ? -0.103 -8.352 -5.172 1 97.69 68 LEU A O 1
ATOM 487 N N . LEU A 1 69 ? 1.596 -9.484 -4.359 1 97.88 69 LEU A N 1
ATOM 488 C CA . LEU A 1 69 ? 2.596 -8.492 -4.758 1 97.88 69 LEU A CA 1
ATOM 489 C C . LEU A 1 69 ? 2.553 -8.258 -6.262 1 97.88 69 LEU A C 1
ATOM 491 O O . LEU A 1 69 ? 2.59 -7.105 -6.711 1 97.88 69 LEU A O 1
ATOM 495 N N . PHE A 1 70 ? 2.457 -9.266 -6.984 1 98.06 70 PHE A N 1
ATOM 496 C CA . PHE A 1 70 ? 2.385 -9.211 -8.438 1 98.06 70 PHE A CA 1
ATOM 497 C C . PHE A 1 70 ? 1.155 -8.438 -8.898 1 98.06 70 PHE A C 1
ATOM 499 O O . PHE A 1 70 ? 1.255 -7.551 -9.75 1 98.06 70 PHE A O 1
ATOM 506 N N . LEU A 1 71 ? 0.084 -8.719 -8.383 1 98.56 71 LEU A N 1
ATOM 507 C CA . LEU A 1 71 ? -1.165 -8.07 -8.773 1 98.56 71 LEU A CA 1
ATOM 508 C C . LEU A 1 71 ? -1.168 -6.602 -8.375 1 98.56 71 LEU A C 1
ATOM 510 O O . LEU A 1 71 ? -1.62 -5.75 -9.148 1 98.56 71 LEU A O 1
ATOM 514 N N . MET A 1 72 ? -0.686 -6.32 -7.156 1 98.69 72 MET A N 1
ATOM 515 C CA . MET A 1 72 ? -0.586 -4.934 -6.711 1 98.69 72 MET A CA 1
ATOM 516 C C . MET A 1 72 ? 0.32 -4.125 -7.637 1 98.69 72 MET A C 1
ATOM 518 O O . MET A 1 72 ? 0.035 -2.965 -7.934 1 98.69 72 MET A O 1
ATOM 522 N N . LYS A 1 73 ? 1.371 -4.738 -8.047 1 98.62 73 LYS A N 1
ATOM 523 C CA . LYS A 1 73 ? 2.273 -4.074 -8.984 1 98.62 73 LYS A CA 1
ATOM 524 C C . LYS A 1 73 ? 1.55 -3.701 -10.281 1 98.62 73 LYS A C 1
ATOM 526 O O . LYS A 1 73 ? 1.715 -2.59 -10.789 1 98.62 73 LYS A O 1
ATOM 531 N N . LEU A 1 74 ? 0.839 -4.555 -10.805 1 98.06 74 LEU A N 1
ATOM 532 C CA . LEU A 1 74 ? 0.179 -4.359 -12.086 1 98.06 74 LEU A CA 1
ATOM 533 C C . LEU A 1 74 ? -1.008 -3.41 -11.953 1 98.06 74 LEU A C 1
ATOM 535 O O . LEU A 1 74 ? -1.164 -2.486 -12.75 1 98.06 74 LEU A O 1
ATOM 539 N N . LYS A 1 75 ? -1.811 -3.619 -11.031 1 98.12 75 LYS A N 1
ATOM 540 C CA . LYS A 1 75 ? -3.061 -2.879 -10.875 1 98.12 75 LYS A CA 1
ATOM 541 C C . LYS A 1 75 ? -2.797 -1.436 -10.453 1 98.12 75 LYS A C 1
ATOM 543 O O . LYS A 1 75 ? -3.457 -0.512 -10.938 1 98.12 75 LYS A O 1
ATOM 548 N N . LEU A 1 76 ? -1.923 -1.258 -9.531 1 98.12 76 LEU A N 1
ATOM 549 C CA . LEU A 1 76 ? -1.712 0.038 -8.891 1 98.12 76 LEU A CA 1
ATOM 550 C C . LEU A 1 76 ? -0.482 0.732 -9.469 1 98.12 76 LEU A C 1
ATOM 552 O O . LEU A 1 76 ? -0.231 1.903 -9.18 1 98.12 76 LEU A O 1
ATOM 556 N N . ASN A 1 77 ? 0.277 0.017 -10.25 1 97.81 77 ASN A N 1
ATOM 557 C CA . ASN A 1 77 ? 1.486 0.528 -10.883 1 97.81 77 ASN A CA 1
ATOM 558 C C . ASN A 1 77 ? 2.492 1.032 -9.852 1 97.81 77 ASN A C 1
ATOM 560 O O . ASN A 1 77 ? 3.096 2.092 -10.039 1 97.81 77 ASN A O 1
ATOM 564 N N . LEU A 1 78 ? 2.67 0.36 -8.805 1 98.06 78 LEU A N 1
ATOM 565 C CA . LEU A 1 78 ? 3.555 0.748 -7.711 1 98.06 78 LEU A CA 1
ATOM 566 C C . LEU A 1 78 ? 5.008 0.45 -8.055 1 98.06 78 LEU A C 1
ATOM 568 O O . LEU A 1 78 ? 5.301 -0.534 -8.742 1 98.06 78 LEU A O 1
ATOM 572 N N . SER A 1 79 ? 5.957 1.351 -7.605 1 97.88 79 SER A N 1
ATOM 573 C CA . SER A 1 79 ? 7.379 1.041 -7.746 1 97.88 79 SER A CA 1
ATOM 574 C C . SER A 1 79 ? 7.777 -0.134 -6.863 1 97.88 79 SER A C 1
ATOM 576 O O . SER A 1 79 ? 7.082 -0.459 -5.898 1 97.88 79 SER A O 1
ATOM 578 N N . TYR A 1 80 ? 8.875 -0.779 -7.148 1 98.19 80 TYR A N 1
ATOM 579 C CA . TYR A 1 80 ? 9.375 -1.856 -6.309 1 98.19 80 TYR A CA 1
ATOM 580 C C . TYR A 1 80 ? 9.781 -1.332 -4.938 1 98.19 80 TYR A C 1
ATOM 582 O O . TYR A 1 80 ? 9.656 -2.035 -3.932 1 98.19 80 TYR A O 1
ATOM 590 N N . SER A 1 81 ? 10.211 -0.07 -4.887 1 97.62 81 SER A N 1
ATOM 591 C CA . SER A 1 81 ? 10.539 0.553 -3.607 1 97.62 81 SER A CA 1
ATOM 592 C C . SER A 1 81 ? 9.305 0.688 -2.727 1 97.62 81 SER A C 1
ATOM 594 O O . SER A 1 81 ? 9.367 0.468 -1.516 1 97.62 81 SER A O 1
ATOM 596 N N . THR A 1 82 ? 8.211 1.081 -3.305 1 97.62 82 THR A N 1
ATOM 597 C CA . THR A 1 82 ? 6.957 1.193 -2.574 1 97.62 82 THR A CA 1
ATOM 598 C C . THR A 1 82 ? 6.488 -0.175 -2.086 1 97.62 82 THR A C 1
ATOM 600 O O . THR A 1 82 ? 6.109 -0.328 -0.922 1 97.62 82 THR A O 1
ATOM 603 N N . LEU A 1 83 ? 6.531 -1.184 -2.896 1 98 83 LEU A N 1
ATOM 604 C CA . LEU A 1 83 ? 6.16 -2.543 -2.514 1 98 83 LEU A CA 1
ATOM 605 C C . LEU A 1 83 ? 7.062 -3.059 -1.399 1 98 83 LEU A C 1
ATOM 607 O O . LEU A 1 83 ? 6.602 -3.768 -0.5 1 98 83 LEU A O 1
ATOM 611 N N . ALA A 1 84 ? 8.328 -2.744 -1.467 1 97.06 84 ALA A N 1
ATOM 612 C CA . ALA A 1 84 ? 9.297 -3.154 -0.455 1 97.06 84 ALA A CA 1
ATOM 613 C C . ALA A 1 84 ? 8.891 -2.664 0.93 1 97.06 84 ALA A C 1
ATOM 615 O O . ALA A 1 84 ? 8.977 -3.406 1.91 1 97.06 84 ALA A O 1
ATOM 616 N N . VAL A 1 85 ? 8.406 -1.468 0.983 1 96.38 85 VAL A N 1
ATOM 617 C CA . VAL A 1 85 ? 7.977 -0.907 2.26 1 96.38 85 VAL A CA 1
ATOM 618 C C . VAL A 1 85 ? 6.691 -1.593 2.721 1 96.38 85 VAL A C 1
ATOM 620 O O . VAL A 1 85 ? 6.555 -1.946 3.895 1 96.38 85 VAL A O 1
ATOM 623 N N . LEU A 1 86 ? 5.758 -1.847 1.844 1 96.81 86 LEU A N 1
ATOM 624 C CA . LEU A 1 86 ? 4.453 -2.402 2.191 1 96.81 86 LEU A CA 1
ATOM 625 C C . LEU A 1 86 ? 4.582 -3.854 2.643 1 96.81 86 LEU A C 1
ATOM 627 O O . LEU A 1 86 ? 3.863 -4.297 3.541 1 96.81 86 LEU A O 1
ATOM 631 N N . PHE A 1 87 ? 5.465 -4.559 2.061 1 95.19 87 PHE A N 1
ATOM 632 C CA . PHE A 1 87 ? 5.602 -5.98 2.367 1 95.19 87 PHE A CA 1
ATOM 633 C C . PHE A 1 87 ? 6.754 -6.215 3.338 1 95.19 87 PHE A C 1
ATOM 635 O O . PHE A 1 87 ? 6.984 -7.344 3.775 1 95.19 87 PHE A O 1
ATOM 642 N N . SER A 1 88 ? 7.414 -5.105 3.684 1 93.81 88 SER A N 1
ATOM 643 C CA . SER A 1 88 ? 8.586 -5.211 4.551 1 93.81 88 SER A CA 1
ATOM 644 C C . SER A 1 88 ? 9.609 -6.188 3.98 1 93.81 88 SER A C 1
ATOM 646 O O . SER A 1 88 ? 10.07 -7.086 4.684 1 93.81 88 SER A O 1
ATOM 648 N N . LEU A 1 89 ? 9.906 -6.043 2.703 1 94.19 89 LEU A N 1
ATOM 649 C CA . LEU A 1 89 ? 10.898 -6.805 1.955 1 94.19 89 LEU A CA 1
ATOM 650 C C . LEU A 1 89 ? 11.945 -5.879 1.343 1 94.19 89 LEU A C 1
ATOM 652 O O . LEU A 1 89 ? 11.773 -4.656 1.343 1 94.19 89 LEU A O 1
ATOM 656 N N . HIS A 1 90 ? 13.016 -6.457 0.926 1 93.88 90 HIS A N 1
ATOM 657 C CA . HIS A 1 90 ? 13.961 -5.699 0.119 1 93.88 90 HIS A CA 1
ATOM 658 C C . HIS A 1 90 ? 13.438 -5.488 -1.298 1 93.88 90 HIS A C 1
ATOM 660 O O . HIS A 1 90 ? 12.75 -6.355 -1.843 1 93.88 90 HIS A O 1
ATOM 666 N N . ARG A 1 91 ? 13.844 -4.371 -1.853 1 96.25 91 ARG A N 1
ATOM 667 C CA . ARG A 1 91 ? 13.414 -4.012 -3.199 1 96.25 91 ARG A CA 1
ATOM 668 C C . ARG A 1 91 ? 13.781 -5.102 -4.203 1 96.25 91 ARG A C 1
ATOM 670 O O . ARG A 1 91 ? 12.992 -5.414 -5.098 1 96.25 91 ARG A O 1
ATOM 677 N N . THR A 1 92 ? 14.906 -5.695 -4.055 1 96.62 92 THR A N 1
ATOM 678 C CA . THR A 1 92 ? 15.383 -6.734 -4.961 1 96.62 92 THR A CA 1
ATOM 679 C C . THR A 1 92 ? 14.531 -7.996 -4.832 1 96.62 92 THR A C 1
ATOM 681 O O . THR A 1 92 ? 14.266 -8.672 -5.824 1 96.62 92 THR A O 1
ATOM 684 N N . THR A 1 93 ? 14.141 -8.305 -3.621 1 95.44 93 THR A N 1
ATOM 685 C CA . THR A 1 93 ? 13.281 -9.461 -3.385 1 95.44 93 THR A CA 1
ATOM 686 C C . THR A 1 93 ? 11.922 -9.258 -4.047 1 95.44 93 THR A C 1
ATOM 688 O O . THR A 1 93 ? 11.367 -10.195 -4.633 1 95.44 93 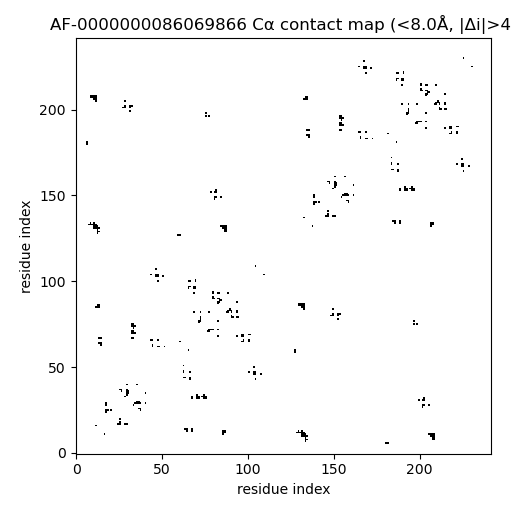THR A O 1
ATOM 691 N N . CYS A 1 94 ? 11.453 -8.023 -3.961 1 96.31 94 CYS A N 1
ATOM 692 C CA . CYS A 1 94 ? 10.188 -7.715 -4.602 1 96.31 94 CYS A CA 1
ATOM 693 C C . CYS A 1 94 ? 10.273 -7.906 -6.113 1 96.31 94 CYS A C 1
ATOM 695 O O . CYS A 1 94 ? 9.383 -8.5 -6.723 1 96.31 94 CYS A O 1
ATOM 697 N N . SER A 1 95 ? 11.297 -7.402 -6.738 1 97.62 95 SER A N 1
ATOM 698 C CA . SER A 1 95 ? 11.492 -7.539 -8.18 1 97.62 95 SER A CA 1
ATOM 699 C C . SER A 1 95 ? 11.617 -9.008 -8.586 1 97.62 95 SER A C 1
ATOM 701 O O . SER A 1 95 ? 10.992 -9.445 -9.555 1 97.62 95 SER A O 1
ATOM 703 N N . LYS A 1 96 ? 12.328 -9.727 -7.828 1 96.12 96 LYS A N 1
ATOM 704 C CA . LYS A 1 96 ? 12.516 -11.148 -8.086 1 96.12 96 LYS A CA 1
ATOM 705 C C . LYS A 1 96 ? 11.188 -11.891 -8.047 1 96.12 96 LYS A C 1
ATOM 707 O O . LYS A 1 96 ? 10.891 -12.703 -8.93 1 96.12 96 LYS A O 1
ATOM 712 N N . HIS A 1 97 ? 10.469 -11.641 -6.992 1 94.62 97 HIS A N 1
ATOM 713 C CA . HIS A 1 97 ? 9.18 -12.312 -6.836 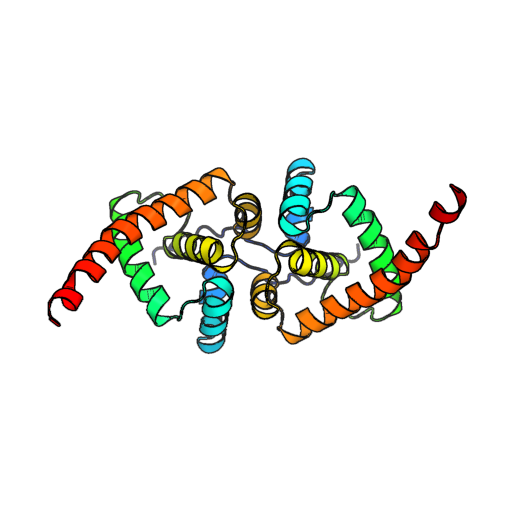1 94.62 97 HIS A CA 1
ATOM 714 C C . HIS A 1 97 ? 8.211 -11.906 -7.938 1 94.62 97 HIS A C 1
ATOM 716 O O . HIS A 1 97 ? 7.434 -12.734 -8.422 1 94.62 97 HIS A O 1
ATOM 722 N N . PHE A 1 98 ? 8.227 -10.656 -8.352 1 97.25 98 PHE A N 1
ATOM 723 C CA . PHE A 1 98 ? 7.398 -10.203 -9.461 1 97.25 98 PHE A CA 1
ATOM 724 C C . PHE A 1 98 ? 7.73 -10.969 -10.734 1 97.25 98 PHE A C 1
ATOM 726 O O . PHE A 1 98 ? 6.836 -11.5 -11.398 1 97.25 98 PHE A O 1
ATOM 733 N N . PHE A 1 99 ? 8.914 -11.062 -11.07 1 96.56 99 PHE A N 1
ATOM 734 C CA . PHE A 1 99 ? 9.312 -11.695 -12.32 1 96.56 99 PHE A CA 1
ATOM 735 C C . PHE A 1 99 ? 9.086 -13.203 -12.266 1 96.56 99 PHE A C 1
ATOM 737 O O . PHE A 1 99 ? 8.758 -13.82 -13.273 1 96.56 99 PHE A O 1
ATOM 744 N N . LEU A 1 100 ? 9.289 -13.75 -11.078 1 94.94 100 LEU A N 1
ATOM 745 C CA . LEU A 1 100 ? 8.984 -15.172 -10.906 1 94.94 100 LEU A CA 1
ATOM 746 C C . LEU A 1 100 ? 7.531 -15.453 -11.258 1 94.94 100 LEU A C 1
ATOM 748 O O . LEU A 1 100 ? 7.242 -16.359 -12.047 1 94.94 100 LEU A O 1
ATOM 752 N N . VAL A 1 101 ? 6.633 -14.719 -10.656 1 96.38 101 VAL A N 1
ATOM 753 C CA . VAL A 1 101 ? 5.203 -14.914 -10.898 1 96.38 101 VAL A CA 1
ATOM 754 C C . VAL A 1 10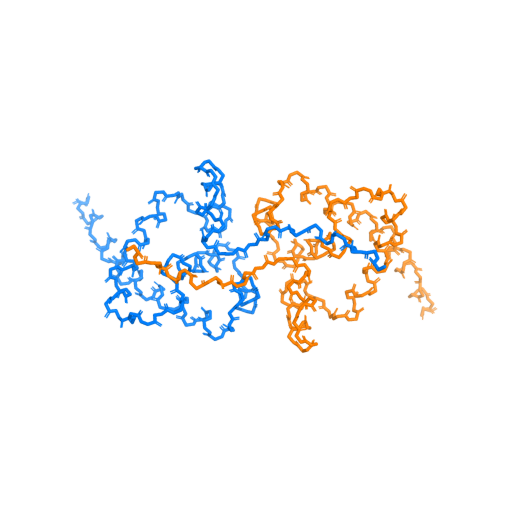1 ? 4.875 -14.594 -12.352 1 96.38 101 VAL A C 1
ATOM 756 O O . VAL A 1 101 ? 4.082 -15.297 -12.984 1 96.38 101 VAL A O 1
ATOM 759 N N . LEU A 1 102 ? 5.453 -13.531 -12.891 1 96.88 102 LEU A N 1
ATOM 760 C CA . LEU A 1 102 ? 5.254 -13.156 -14.289 1 96.88 102 LEU A CA 1
ATOM 761 C C . LEU A 1 102 ? 5.625 -14.305 -15.219 1 96.88 102 LEU A C 1
ATOM 763 O O . LEU A 1 102 ? 4.879 -14.617 -16.156 1 96.88 102 LEU A O 1
ATOM 767 N N . THR A 1 103 ? 6.754 -14.875 -14.953 1 94.69 103 THR A N 1
ATOM 768 C CA . THR A 1 103 ? 7.242 -15.961 -15.789 1 94.69 103 THR A CA 1
ATOM 769 C C . THR A 1 103 ? 6.312 -17.172 -15.695 1 94.69 103 THR A C 1
ATOM 771 O O . THR A 1 103 ? 5.957 -17.766 -16.719 1 94.69 103 THR A O 1
ATOM 774 N N . ILE A 1 104 ? 5.938 -17.531 -14.477 1 93.31 104 ILE A N 1
ATOM 775 C CA . ILE A 1 104 ? 5.055 -18.672 -14.25 1 93.31 104 ILE A CA 1
ATOM 776 C C . ILE A 1 104 ? 3.729 -18.453 -14.969 1 93.31 104 ILE A C 1
ATOM 778 O O . ILE A 1 104 ? 3.258 -19.328 -15.711 1 93.31 104 ILE A O 1
ATOM 782 N N . LEU A 1 105 ? 3.08 -17.266 -14.781 1 94.31 105 LEU A N 1
ATOM 783 C CA . LEU A 1 105 ? 1.773 -16.984 -15.367 1 94.31 105 LEU A CA 1
ATOM 784 C C . LEU A 1 105 ? 1.874 -16.859 -16.875 1 94.31 105 LEU A C 1
ATOM 786 O O . LEU A 1 105 ? 0.98 -17.297 -17.609 1 94.31 105 LEU A O 1
ATOM 790 N N . HIS A 1 106 ? 2.941 -16.203 -17.344 1 92.31 106 HIS A N 1
ATOM 791 C CA . HIS A 1 106 ? 3.166 -16.078 -18.781 1 92.31 106 HIS A CA 1
ATOM 792 C C . HIS A 1 106 ? 3.221 -17.453 -19.453 1 92.31 106 HIS A C 1
ATOM 794 O O . HIS A 1 106 ? 2.643 -17.656 -20.516 1 92.31 106 HIS A O 1
ATOM 800 N N . GLU A 1 107 ? 3.83 -18.344 -18.875 1 90.44 107 GLU A N 1
ATOM 801 C CA . GLU A 1 107 ? 3.982 -19.688 -19.422 1 90.44 107 GLU A CA 1
ATOM 802 C C . GLU A 1 107 ? 2.67 -20.469 -19.344 1 90.44 107 GLU A C 1
ATOM 804 O O . GLU A 1 107 ? 2.299 -21.156 -20.297 1 90.44 107 GLU A O 1
ATOM 809 N N . LYS A 1 108 ? 1.999 -20.297 -18.266 1 88.75 108 LYS A N 1
ATOM 810 C CA . LYS A 1 108 ? 0.815 -21.125 -18.016 1 88.75 108 LYS A CA 1
ATOM 811 C C . LYS A 1 108 ? -0.415 -20.516 -18.703 1 88.75 108 LYS A C 1
ATOM 813 O O . LYS A 1 108 ? -1.314 -21.25 -19.125 1 88.75 108 LYS A O 1
ATOM 818 N N . LEU A 1 109 ? -0.518 -19.203 -18.781 1 84.69 109 LEU A N 1
ATOM 819 C CA . LEU A 1 109 ? -1.676 -18.562 -19.391 1 84.69 109 LEU A CA 1
ATOM 820 C C . LEU A 1 109 ? -1.573 -18.609 -20.922 1 84.69 109 LEU A C 1
ATOM 822 O O . LEU A 1 109 ? -2.592 -18.594 -21.609 1 84.69 109 LEU A O 1
ATOM 826 N N . ARG A 1 110 ? -0.385 -18.516 -21.438 1 76.88 110 ARG A N 1
ATOM 827 C CA . ARG A 1 110 ? -0.211 -18.75 -22.875 1 76.88 110 ARG A CA 1
ATOM 828 C C . ARG A 1 110 ? -0.812 -20.078 -23.297 1 76.88 110 ARG A C 1
ATOM 830 O O . ARG A 1 110 ? -1.459 -20.188 -24.344 1 76.88 110 ARG A O 1
ATOM 837 N N . CYS A 1 111 ? -0.633 -20.953 -22.469 1 68.31 111 CYS A N 1
ATOM 838 C CA . CYS A 1 111 ? -1.189 -22.266 -22.734 1 68.31 111 CYS A CA 1
ATOM 839 C C . CYS A 1 111 ? -2.713 -22.234 -22.688 1 68.31 111 CYS A C 1
ATOM 841 O O . CYS A 1 111 ? -3.375 -23 -23.391 1 68.31 111 CYS A O 1
ATOM 843 N N . PHE A 1 112 ? -3.188 -21.344 -21.875 1 62.25 112 PHE A N 1
ATOM 844 C CA . PHE A 1 112 ? -4.633 -21.203 -21.75 1 62.25 112 PHE A CA 1
ATOM 845 C C . PHE A 1 112 ? -5.211 -20.438 -22.938 1 62.25 112 PHE A C 1
ATOM 847 O O . PHE A 1 112 ? -6.312 -20.75 -23.391 1 62.25 112 PHE A O 1
ATOM 854 N N . ILE A 1 113 ? -4.641 -19.328 -23.391 1 61.19 113 ILE A N 1
ATOM 855 C CA . ILE A 1 113 ? -5.121 -18.609 -24.562 1 61.19 113 ILE A CA 1
ATOM 856 C C . ILE A 1 113 ? -5.016 -19.484 -25.797 1 61.19 113 ILE A C 1
ATOM 858 O O . ILE A 1 113 ? -5.844 -19.406 -26.703 1 61.19 113 ILE A O 1
ATOM 862 N N . TYR A 1 114 ? -3.852 -20.094 -25.953 1 55.62 114 TYR A N 1
ATOM 863 C CA . TYR A 1 114 ? -3.756 -21 -27.109 1 55.62 114 TYR A CA 1
ATOM 864 C C . TYR A 1 114 ? -4.852 -22.062 -27.062 1 55.62 114 TYR A C 1
ATOM 866 O O . TYR A 1 114 ? -5.219 -22.625 -28.094 1 55.62 114 TYR A O 1
ATOM 874 N N . TRP A 1 115 ? -5.262 -22.391 -25.969 1 45.03 115 TRP A N 1
ATOM 875 C CA . TRP A 1 115 ? -6.281 -23.422 -26.047 1 45.03 115 TRP A CA 1
ATOM 876 C C . TRP A 1 115 ? -7.441 -22.984 -26.938 1 45.03 115 TRP A C 1
ATOM 878 O O . TRP A 1 115 ? -7.828 -23.703 -27.875 1 45.03 115 TRP A O 1
ATOM 888 N N . PRO A 1 116 ? -8.797 -22.703 -26.25 1 51.84 116 PRO A N 1
ATOM 889 C CA . PRO A 1 116 ? -10.086 -22.922 -26.922 1 51.84 116 PRO A CA 1
ATOM 890 C C . PRO A 1 116 ? -10.398 -21.844 -27.953 1 51.84 116 PRO A C 1
ATOM 892 O O . PRO A 1 116 ? -11.477 -21.844 -28.547 1 51.84 116 PRO A O 1
ATOM 895 N N . PHE A 1 117 ? -9.773 -20.641 -27.984 1 49.41 117 PHE A N 1
ATOM 896 C CA . PHE A 1 117 ? -10.297 -19.75 -29 1 49.41 117 PHE A CA 1
ATOM 897 C C . PHE A 1 117 ? -10.07 -20.328 -30.391 1 49.41 117 PHE A C 1
ATOM 899 O O . PHE A 1 117 ? -10.492 -19.734 -31.391 1 49.41 117 PHE A O 1
ATOM 906 N N . GLN A 1 118 ? -9.219 -21.312 -30.453 1 48.06 118 GLN A N 1
ATOM 907 C CA . GLN A 1 118 ? -9.047 -21.812 -31.812 1 48.06 118 GLN A CA 1
ATOM 908 C C . GLN A 1 118 ? -10.297 -22.547 -32.281 1 48.06 118 GLN A C 1
ATOM 910 O O . GLN A 1 118 ? -10.414 -22.859 -33.469 1 48.06 118 GLN A O 1
ATOM 915 N N . SER A 1 119 ? -11.062 -23 -31.219 1 42.09 119 SER A N 1
ATOM 916 C CA . SER A 1 119 ? -12.094 -23.844 -31.812 1 42.09 119 SER A CA 1
ATOM 917 C C . SER A 1 119 ? -13.172 -23 -32.5 1 42.09 119 SER A C 1
ATOM 919 O O . SER A 1 119 ? -14.117 -23.547 -33.062 1 42.09 119 SER A O 1
ATOM 921 N N . THR A 1 120 ? -13.25 -21.766 -31.953 1 41.31 120 THR A N 1
ATOM 922 C CA . THR A 1 120 ? -14.516 -21.25 -32.469 1 41.31 120 THR A CA 1
ATOM 923 C C . THR A 1 120 ? -14.438 -21 -33.969 1 41.31 120 THR A C 1
ATOM 925 O O . THR A 1 120 ? -15.422 -20.578 -34.594 1 41.31 120 THR A O 1
ATOM 928 N N . VAL A 1 121 ? -13.195 -21.078 -34.531 1 30.75 121 VAL A N 1
ATOM 929 C CA . VAL A 1 121 ? -13.586 -20.828 -35.906 1 30.75 121 VAL A CA 1
ATOM 930 C C . VAL A 1 121 ? -14.18 -22.109 -36.531 1 30.75 121 VAL A C 1
ATOM 932 O O . VAL A 1 121 ? -13.664 -23.203 -36.312 1 30.75 121 VAL A O 1
ATOM 935 N N . MET B 1 1 ? 0.834 -31.203 15.031 1 22.81 1 MET B N 1
ATOM 936 C CA . MET B 1 1 ? 0.193 -29.938 14.68 1 22.81 1 MET B CA 1
ATOM 937 C C . MET B 1 1 ? 1.218 -28.938 14.156 1 22.81 1 MET B C 1
ATOM 939 O O . MET B 1 1 ? 2.115 -28.531 14.891 1 22.81 1 MET B O 1
ATOM 943 N N . ASN B 1 2 ? 1.833 -29.203 13 1 25.7 2 ASN B N 1
ATOM 944 C CA . ASN B 1 2 ? 2.896 -28.5 12.305 1 25.7 2 ASN B CA 1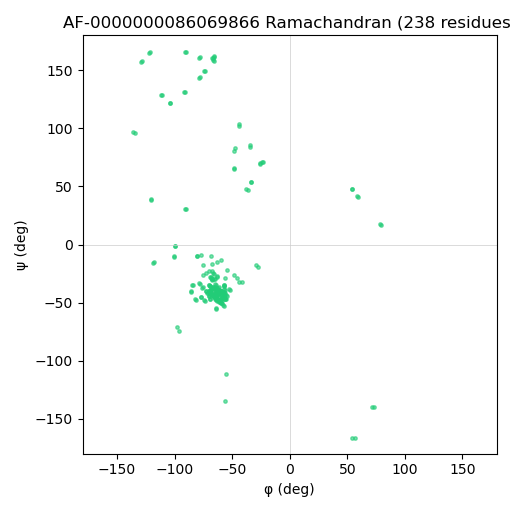
ATOM 945 C C . ASN B 1 2 ? 2.605 -27 12.219 1 25.7 2 ASN B C 1
ATOM 947 O O . ASN B 1 2 ? 1.601 -26.594 11.633 1 25.7 2 ASN B O 1
ATOM 951 N N . ALA B 1 3 ? 2.889 -26.281 13.352 1 32 3 ALA B N 1
ATOM 952 C CA . ALA B 1 3 ? 2.916 -24.828 13.461 1 32 3 ALA B CA 1
ATOM 953 C C . ALA B 1 3 ? 3.406 -24.188 12.164 1 32 3 ALA B C 1
ATOM 955 O O . ALA B 1 3 ? 4.586 -24.281 11.82 1 32 3 ALA B O 1
ATOM 956 N N . SER B 1 4 ? 2.859 -24.438 10.922 1 35.72 4 SER B N 1
ATOM 957 C CA . SER B 1 4 ? 3.125 -23.75 9.656 1 35.72 4 SER B CA 1
ATOM 958 C C . SER B 1 4 ? 3.639 -22.328 9.898 1 35.72 4 SER B C 1
ATOM 960 O O . SER B 1 4 ? 2.902 -21.469 10.391 1 35.72 4 SER B O 1
ATOM 962 N N . GLN B 1 5 ? 4.754 -22.109 10.344 1 36.09 5 GLN B N 1
ATOM 963 C CA . GLN B 1 5 ? 5.547 -20.938 10.695 1 36.09 5 GLN B CA 1
ATOM 964 C C . GLN B 1 5 ? 5.289 -19.797 9.727 1 36.09 5 GLN B C 1
ATOM 966 O O . GLN B 1 5 ? 5.777 -19.797 8.594 1 36.09 5 GLN B O 1
ATOM 971 N N . ALA B 1 6 ? 4.113 -19.438 9.367 1 43.78 6 ALA B N 1
ATOM 972 C CA . ALA B 1 6 ? 3.66 -18.234 8.68 1 43.78 6 ALA B CA 1
ATOM 973 C C . ALA B 1 6 ? 4.617 -17.062 8.914 1 43.78 6 ALA B C 1
ATOM 975 O O . ALA B 1 6 ? 4.82 -16.641 10.062 1 43.78 6 ALA B O 1
ATOM 976 N N . THR B 1 7 ? 5.848 -17.047 8.375 1 49.09 7 THR B N 1
ATOM 977 C CA . THR B 1 7 ? 6.852 -16 8.43 1 49.09 7 THR B CA 1
ATOM 978 C C . THR B 1 7 ? 6.191 -14.625 8.406 1 49.09 7 THR B C 1
ATOM 980 O O . THR B 1 7 ? 5.43 -14.305 7.492 1 49.09 7 THR B O 1
ATOM 983 N N . THR B 1 8 ? 5.754 -14.117 9.562 1 52.59 8 THR B N 1
ATOM 984 C CA . THR B 1 8 ? 5.066 -12.891 9.945 1 52.59 8 THR B CA 1
ATOM 985 C C . THR B 1 8 ? 5.75 -11.68 9.32 1 52.59 8 THR B C 1
ATOM 987 O O . THR B 1 8 ? 6.918 -11.398 9.602 1 52.59 8 THR B O 1
ATOM 990 N N . THR B 1 9 ? 5.73 -11.555 8.016 1 57.81 9 THR B N 1
ATOM 991 C CA . THR B 1 9 ? 6.242 -10.281 7.512 1 57.81 9 THR B CA 1
ATOM 992 C C . THR B 1 9 ? 5.699 -9.117 8.336 1 57.81 9 THR B C 1
ATOM 994 O O . THR B 1 9 ? 4.578 -9.188 8.852 1 57.81 9 THR B O 1
ATOM 997 N N . ALA B 1 10 ? 6.531 -8.523 9.242 1 68.94 10 ALA B N 1
ATOM 998 C CA . ALA B 1 10 ? 6.16 -7.359 10.039 1 68.94 10 ALA B CA 1
ATOM 999 C C . ALA B 1 10 ? 5.148 -6.484 9.305 1 68.94 10 ALA B C 1
ATOM 1001 O O . ALA B 1 10 ? 4.27 -5.887 9.93 1 68.94 10 ALA B O 1
ATOM 1002 N N . GLY B 1 11 ? 4.941 -6.574 8.008 1 87.69 11 GLY B N 1
ATOM 1003 C CA . GLY B 1 11 ? 3.973 -5.867 7.188 1 87.69 11 GLY B CA 1
ATOM 1004 C C . GLY B 1 11 ? 4.051 -4.359 7.328 1 87.69 11 GLY B C 1
ATOM 1005 O O . GLY B 1 11 ? 5.105 -3.818 7.664 1 87.69 11 GLY B O 1
ATOM 1006 N N . PHE B 1 12 ? 3.092 -3.607 6.867 1 94.25 12 PHE B N 1
ATOM 1007 C CA . PHE B 1 12 ? 2.982 -2.152 6.895 1 94.25 12 PHE B CA 1
ATOM 1008 C C . PHE B 1 12 ? 1.996 -1.704 7.965 1 94.25 12 PHE B C 1
ATOM 1010 O O . PHE B 1 12 ? 0.826 -2.092 7.941 1 94.25 12 PHE B O 1
ATOM 1017 N N . GLN B 1 13 ? 2.475 -0.889 8.883 1 92.94 13 GLN B N 1
ATOM 1018 C CA . GLN B 1 13 ? 1.646 -0.386 9.977 1 92.94 13 GLN B CA 1
ATOM 1019 C C . GLN B 1 13 ? 1.581 1.139 9.961 1 92.94 13 GLN B C 1
ATOM 1021 O O . GLN B 1 13 ? 1.699 1.781 11 1 92.94 13 GLN B O 1
ATOM 1026 N N . GLY B 1 14 ? 1.49 1.718 8.727 1 94.5 14 GLY B N 1
ATOM 1027 C CA . GLY B 1 14 ? 1.437 3.168 8.641 1 94.5 14 GLY B CA 1
ATOM 1028 C C . GLY B 1 14 ? 2.76 3.836 8.961 1 94.5 14 GLY B C 1
ATOM 1029 O O . GLY B 1 14 ? 3.818 3.363 8.539 1 94.5 14 GLY B O 1
ATOM 1030 N N . TYR B 1 15 ? 2.617 4.938 9.68 1 93.94 15 TYR B N 1
ATOM 1031 C CA . TYR B 1 15 ? 3.812 5.703 10.008 1 93.94 15 TYR B CA 1
ATOM 1032 C C . TYR B 1 15 ? 4.691 4.945 10.992 1 93.94 15 TYR B C 1
ATOM 1034 O O . TYR B 1 15 ? 5.902 5.168 11.055 1 93.94 15 TYR B O 1
ATOM 1042 N N . ASN B 1 16 ? 4.156 4.098 11.812 1 92.44 16 ASN B N 1
ATOM 1043 C CA . ASN B 1 16 ? 4.926 3.307 12.766 1 92.44 16 ASN B CA 1
ATOM 1044 C C . ASN B 1 16 ? 5.992 2.471 12.07 1 92.44 16 ASN B C 1
ATOM 1046 O O . ASN B 1 16 ? 7.074 2.246 12.617 1 92.44 16 ASN B O 1
ATOM 1050 N N . THR B 1 17 ? 5.699 1.992 10.867 1 92.75 17 THR B N 1
ATOM 1051 C CA . THR B 1 17 ? 6.68 1.244 10.086 1 92.75 17 THR B CA 1
ATOM 1052 C C . THR B 1 17 ? 7.867 2.131 9.719 1 92.75 17 THR B C 1
ATOM 1054 O O . THR B 1 17 ? 9.016 1.687 9.758 1 92.75 17 THR B O 1
ATOM 1057 N N . ILE B 1 18 ? 7.594 3.33 9.328 1 94.5 18 ILE B N 1
ATOM 1058 C CA . ILE B 1 18 ? 8.617 4.285 8.922 1 94.5 18 ILE B CA 1
ATOM 1059 C C . ILE B 1 18 ? 9.438 4.711 10.133 1 94.5 18 ILE B C 1
ATOM 1061 O O . ILE B 1 18 ? 10.672 4.793 10.062 1 94.5 18 ILE B O 1
ATOM 1065 N N . ALA B 1 19 ? 8.719 4.938 11.211 1 92.25 19 ALA B N 1
ATOM 1066 C CA . ALA B 1 19 ? 9.375 5.391 12.438 1 92.25 19 ALA B CA 1
ATOM 1067 C C . ALA B 1 19 ? 10.258 4.301 13.031 1 92.25 19 ALA B C 1
ATOM 1069 O O . ALA B 1 19 ? 11.242 4.594 13.719 1 92.25 19 ALA B O 1
ATOM 1070 N N . ALA B 1 20 ? 9.938 3.01 12.82 1 90.94 20 ALA B N 1
ATOM 1071 C CA . ALA B 1 20 ? 10.68 1.878 13.375 1 90.94 20 ALA B CA 1
ATOM 1072 C C . ALA B 1 20 ? 11.922 1.577 12.547 1 90.94 20 ALA B C 1
ATOM 1074 O O . ALA B 1 20 ? 12.812 0.85 12.992 1 90.94 20 ALA B O 1
ATOM 1075 N N . CYS B 1 21 ? 12.078 2.162 11.438 1 91.31 21 CYS B N 1
ATOM 1076 C CA . CYS B 1 21 ? 13.195 1.896 10.539 1 91.31 21 CYS B CA 1
ATOM 1077 C C . CYS B 1 21 ? 14.367 2.83 10.828 1 91.31 21 CYS B C 1
ATOM 1079 O O . CYS B 1 21 ? 14.219 3.805 11.57 1 91.31 21 CYS B O 1
ATOM 1081 N N . SER B 1 22 ? 15.492 2.436 10.266 1 93.44 22 SER B N 1
ATOM 1082 C CA . SER B 1 22 ? 16.656 3.316 10.359 1 93.44 22 SER B CA 1
ATOM 1083 C C . SER B 1 22 ? 16.422 4.613 9.594 1 93.44 22 SER B C 1
ATOM 1085 O O . SER B 1 22 ? 15.555 4.68 8.727 1 93.44 22 SER B O 1
ATOM 1087 N N . SER B 1 23 ? 17.203 5.641 9.867 1 93.69 23 SER B N 1
ATOM 1088 C CA . SER B 1 23 ? 17.016 6.965 9.289 1 93.69 23 SER B CA 1
ATOM 1089 C C . SER B 1 23 ? 17.078 6.906 7.762 1 93.69 23 SER B C 1
ATOM 1091 O O . SER B 1 23 ? 16.281 7.555 7.082 1 93.69 23 SER B O 1
ATOM 1093 N N . ASP B 1 24 ? 18.016 6.172 7.156 1 94.5 24 ASP B N 1
ATOM 1094 C CA . ASP B 1 24 ? 18.156 6.066 5.707 1 94.5 24 ASP B CA 1
ATOM 1095 C C . ASP B 1 24 ? 16.969 5.32 5.098 1 94.5 24 ASP B C 1
ATOM 1097 O O . ASP B 1 24 ? 16.438 5.73 4.062 1 94.5 24 ASP B O 1
ATOM 1101 N N . LYS B 1 25 ? 16.594 4.254 5.746 1 94.12 25 LYS B N 1
ATOM 1102 C CA . LYS B 1 25 ? 15.453 3.465 5.266 1 94.12 25 LYS B CA 1
ATOM 1103 C C . LYS B 1 25 ? 14.148 4.238 5.406 1 94.12 25 LYS B C 1
ATOM 1105 O O . LYS B 1 25 ? 13.258 4.113 4.566 1 94.12 25 LYS B O 1
ATOM 1110 N N . ALA B 1 26 ? 14.102 4.941 6.469 1 96.19 26 ALA B N 1
ATOM 1111 C CA . ALA B 1 26 ? 12.922 5.773 6.688 1 96.19 26 ALA B CA 1
ATOM 1112 C C . ALA B 1 26 ? 12.789 6.844 5.605 1 96.19 26 ALA B C 1
ATOM 1114 O O . ALA B 1 26 ? 11.695 7.125 5.129 1 96.19 26 ALA B O 1
ATOM 1115 N N . ALA B 1 27 ? 13.867 7.438 5.219 1 97.31 27 ALA B N 1
ATOM 1116 C CA . ALA B 1 27 ? 13.875 8.453 4.172 1 97.31 27 ALA B CA 1
ATOM 1117 C C . ALA B 1 27 ? 13.445 7.867 2.832 1 97.31 27 ALA B C 1
ATOM 1119 O O . ALA B 1 27 ? 12.664 8.477 2.098 1 97.31 27 ALA B O 1
ATOM 1120 N N . ASP B 1 28 ? 13.969 6.68 2.535 1 96.44 28 ASP B N 1
ATOM 1121 C CA . ASP B 1 28 ? 13.609 6.004 1.292 1 96.44 28 ASP B CA 1
ATOM 1122 C C . ASP B 1 28 ? 12.125 5.641 1.279 1 96.44 28 ASP B C 1
ATOM 1124 O O . ASP B 1 28 ? 11.461 5.754 0.246 1 96.44 28 ASP B O 1
ATOM 1128 N N . ALA B 1 29 ? 11.602 5.242 2.389 1 97.38 29 ALA B N 1
ATOM 1129 C CA . ALA B 1 29 ? 10.195 4.863 2.516 1 97.38 29 ALA B CA 1
ATOM 1130 C C . ALA B 1 29 ? 9.281 6.07 2.316 1 97.38 29 ALA B C 1
ATOM 1132 O O . ALA B 1 29 ? 8.289 5.988 1.599 1 97.38 29 ALA B O 1
ATOM 1133 N N . LEU B 1 30 ? 9.641 7.16 2.898 1 97.88 30 LEU B N 1
ATOM 1134 C CA . LEU B 1 30 ? 8.844 8.375 2.777 1 97.88 30 LEU B CA 1
ATOM 1135 C C . LEU B 1 30 ? 8.859 8.891 1.343 1 97.88 30 LEU B C 1
ATOM 1137 O O . LEU B 1 30 ? 7.844 9.398 0.849 1 97.88 30 LEU B O 1
ATOM 1141 N N . ARG B 1 31 ? 10 8.742 0.708 1 97.88 31 ARG B N 1
ATOM 1142 C CA . ARG B 1 31 ? 10.102 9.18 -0.68 1 97.88 31 ARG B CA 1
ATOM 1143 C C . ARG B 1 31 ? 9.281 8.281 -1.599 1 97.88 31 ARG B C 1
ATOM 1145 O O . ARG B 1 31 ? 8.617 8.773 -2.516 1 97.88 31 ARG B O 1
ATOM 1152 N N . SER B 1 32 ? 9.297 7.051 -1.346 1 97.94 32 SER B N 1
ATOM 1153 C CA . SER B 1 32 ? 8.594 6.113 -2.215 1 97.94 32 SER B CA 1
ATOM 1154 C C . SER B 1 32 ? 7.09 6.16 -1.974 1 97.94 32 SER B C 1
ATOM 1156 O O . SER B 1 32 ? 6.305 6.062 -2.918 1 97.94 32 SER B O 1
ATOM 1158 N N . LEU B 1 33 ? 6.637 6.332 -0.741 1 98.25 33 LEU B N 1
ATOM 1159 C CA . LEU B 1 33 ? 5.223 6.293 -0.383 1 98.25 33 LEU B CA 1
ATOM 1160 C C . LEU B 1 33 ? 4.57 7.656 -0.585 1 98.25 33 LEU B C 1
ATOM 1162 O O . LEU B 1 33 ? 3.422 7.742 -1.024 1 98.25 33 LEU B O 1
ATOM 1166 N N . GLY B 1 34 ? 5.312 8.641 -0.223 1 98.31 34 GLY B N 1
ATOM 1167 C CA . GLY B 1 34 ? 4.703 9.961 -0.148 1 98.31 34 GLY B CA 1
ATOM 1168 C C . GLY B 1 34 ? 5.34 10.969 -1.086 1 98.31 34 GLY B C 1
ATOM 1169 O O . GLY B 1 34 ? 4.844 12.086 -1.234 1 98.31 34 GLY B O 1
ATOM 1170 N N . GLY B 1 35 ? 6.512 10.711 -1.62 1 97.81 35 GLY B N 1
ATOM 1171 C CA . GLY B 1 35 ? 7.18 11.586 -2.564 1 97.81 35 GLY B CA 1
ATOM 1172 C C . GLY B 1 35 ? 7.859 12.773 -1.899 1 97.81 35 GLY B C 1
ATOM 1173 O O . GLY B 1 35 ? 8.07 13.805 -2.533 1 97.81 35 GLY B O 1
ATOM 1174 N N . VAL B 1 36 ? 8.07 12.672 -0.634 1 97.56 36 VAL B N 1
ATOM 1175 C CA . VAL B 1 36 ? 8.648 13.812 0.072 1 97.56 36 VAL B CA 1
ATOM 1176 C C . VAL B 1 36 ? 9.844 13.344 0.905 1 97.56 36 VAL B C 1
ATOM 1178 O O . VAL B 1 36 ? 9.953 12.164 1.242 1 97.56 36 VAL B O 1
ATOM 1181 N N . SER B 1 37 ? 10.703 14.258 1.201 1 97.38 37 SER B N 1
ATOM 1182 C CA . SER B 1 37 ? 11.812 13.992 2.104 1 97.38 37 SER B CA 1
ATOM 1183 C C . SER B 1 37 ? 11.367 14.008 3.561 1 97.38 37 SER B C 1
ATOM 1185 O O . SER B 1 37 ? 10.297 14.547 3.879 1 97.38 37 SER B O 1
ATOM 1187 N N . PRO B 1 38 ? 12.227 13.375 4.449 1 97.19 38 PRO B N 1
ATOM 1188 C CA . PRO B 1 38 ? 11.891 13.422 5.875 1 97.19 38 PRO B CA 1
ATOM 1189 C C . PRO B 1 38 ? 11.75 14.844 6.402 1 97.19 38 PRO B C 1
ATOM 1191 O O . PRO B 1 38 ? 10.898 15.109 7.254 1 97.19 38 PRO B O 1
ATOM 1194 N N . ALA B 1 39 ? 12.508 15.742 5.949 1 96.56 39 ALA B N 1
ATOM 1195 C CA . ALA B 1 39 ? 12.445 17.125 6.395 1 96.56 39 ALA B CA 1
ATOM 1196 C C . ALA B 1 39 ? 11.109 17.766 6.031 1 96.56 39 ALA B C 1
ATOM 1198 O O . ALA B 1 39 ? 10.5 18.453 6.848 1 96.56 39 ALA B O 1
ATOM 1199 N N . VAL B 1 40 ? 10.742 17.531 4.812 1 96.62 40 VAL B N 1
ATOM 1200 C CA . VAL B 1 40 ? 9.469 18.078 4.34 1 96.62 40 VAL B CA 1
ATOM 1201 C C . VAL B 1 40 ? 8.312 17.438 5.105 1 96.62 40 VAL B C 1
ATOM 1203 O O . VAL B 1 40 ? 7.379 18.125 5.52 1 96.62 40 VAL B O 1
ATOM 1206 N N . PHE B 1 41 ? 8.375 16.141 5.297 1 97.56 41 PHE B N 1
ATOM 1207 C CA . PHE B 1 41 ? 7.332 15.438 6.047 1 97.56 41 PHE B CA 1
ATOM 1208 C C . PHE B 1 41 ? 7.176 16.031 7.441 1 97.56 41 PHE B C 1
ATOM 1210 O O . PHE B 1 41 ? 6.059 16.266 7.902 1 97.56 41 PHE B O 1
ATOM 1217 N N . THR B 1 42 ? 8.266 16.25 8.125 1 95.94 42 THR B N 1
ATOM 1218 C CA . THR B 1 42 ? 8.25 16.766 9.484 1 95.94 42 THR B CA 1
ATOM 1219 C C . THR B 1 42 ? 7.613 18.156 9.523 1 95.94 42 THR B C 1
ATOM 1221 O O . THR B 1 42 ? 6.855 18.469 10.445 1 95.94 42 THR B O 1
ATOM 1224 N N . LYS B 1 43 ? 7.914 18.969 8.57 1 94.75 43 LYS B N 1
ATOM 1225 C CA . LYS B 1 43 ? 7.32 20.297 8.492 1 94.75 43 LYS B CA 1
ATOM 1226 C C . LYS B 1 43 ? 5.809 20.219 8.305 1 94.75 43 LYS B C 1
ATOM 1228 O O . LYS B 1 43 ? 5.051 20.906 8.992 1 94.75 43 LYS B O 1
ATOM 1233 N N . LEU B 1 44 ? 5.398 19.406 7.371 1 95.88 44 LEU B N 1
ATOM 1234 C CA . LEU B 1 44 ? 3.973 19.234 7.113 1 95.88 44 LEU B CA 1
ATOM 1235 C C . LEU B 1 44 ? 3.264 18.656 8.328 1 95.88 44 LEU B C 1
ATOM 1237 O O . LEU B 1 44 ? 2.15 19.062 8.664 1 95.88 44 LEU B O 1
ATOM 1241 N N . GLN B 1 45 ? 3.91 17.703 8.898 1 95.81 45 GLN B N 1
ATOM 1242 C CA . GLN B 1 45 ? 3.352 17.078 10.094 1 95.81 45 GLN B CA 1
ATOM 1243 C C . GLN B 1 45 ? 3.102 18.109 11.195 1 95.81 45 GLN B C 1
ATOM 1245 O O . GLN B 1 45 ? 2.084 18.047 11.891 1 95.81 45 GLN B O 1
ATOM 1250 N N . SER B 1 46 ? 4.043 19 11.422 1 93.75 46 SER B N 1
ATOM 1251 C CA . SER B 1 46 ? 3.887 20.047 12.43 1 93.75 46 SER B CA 1
ATOM 1252 C C . SER B 1 46 ? 2.678 20.922 12.125 1 93.75 46 SER B C 1
ATOM 1254 O O . SER B 1 46 ? 1.961 21.344 13.047 1 93.75 46 SER B O 1
ATOM 1256 N N . ILE B 1 47 ? 2.479 21.219 10.906 1 92.19 47 ILE B N 1
ATOM 1257 C CA . ILE B 1 47 ? 1.342 22.031 10.484 1 92.19 47 ILE B CA 1
ATOM 1258 C C . ILE B 1 47 ? 0.04 21.297 10.805 1 92.19 47 ILE B C 1
ATOM 1260 O O . ILE B 1 47 ? -0.895 21.891 11.352 1 92.19 47 ILE B O 1
ATOM 1264 N N . VAL B 1 48 ? -0.036 20.031 10.477 1 93.31 48 VAL B N 1
ATOM 1265 C CA . VAL B 1 48 ? -1.239 19.234 10.695 1 93.31 48 VAL B CA 1
ATOM 1266 C C . VAL B 1 48 ? -1.501 19.094 12.188 1 93.31 48 VAL B C 1
ATOM 1268 O O . VAL B 1 48 ? -2.646 19.188 12.641 1 93.31 48 VAL B O 1
ATOM 1271 N N . LEU B 1 49 ? -0.49 18.812 12.945 1 91.25 49 LEU B N 1
ATOM 1272 C CA . LEU B 1 49 ? -0.608 18.641 14.383 1 91.25 49 LEU B CA 1
ATOM 1273 C C . LEU B 1 49 ? -1.155 19.891 15.047 1 91.25 49 LEU B C 1
ATOM 1275 O O . LEU B 1 49 ? -1.969 19.812 15.977 1 91.25 49 LEU B O 1
ATOM 1279 N N . GLN B 1 50 ? -0.652 20.938 14.688 1 88.44 50 GLN B N 1
ATOM 1280 C CA . GLN B 1 50 ? -1.074 22.203 15.266 1 88.44 50 GLN B CA 1
ATOM 1281 C C . GLN B 1 50 ? -2.535 22.5 14.938 1 88.44 50 GLN B C 1
ATOM 1283 O O . GLN B 1 50 ? -3.246 23.109 15.742 1 88.44 50 GLN B O 1
ATOM 1288 N N . SER B 1 51 ? -2.92 22.094 13.758 1 83.69 51 SER B N 1
ATOM 1289 C CA . SER B 1 51 ? -4.297 22.328 13.336 1 83.69 51 SER B CA 1
ATOM 1290 C C . SER B 1 51 ? -5.242 21.281 13.898 1 83.69 51 SER B C 1
ATOM 1292 O O . SER B 1 51 ? -6.387 21.578 14.234 1 83.69 51 SER B O 1
ATOM 1294 N N . ALA B 1 52 ? -4.871 19.953 13.789 1 69.88 52 ALA B N 1
ATOM 1295 C CA . ALA B 1 52 ? -5.691 18.828 14.242 1 69.88 52 ALA B CA 1
ATOM 1296 C C . ALA B 1 52 ? -5.887 18.875 15.758 1 69.88 52 ALA B C 1
ATOM 1298 O O . ALA B 1 52 ? -6.938 18.469 16.266 1 69.88 52 ALA B O 1
ATOM 1299 N N . GLN B 1 53 ? -4.824 18.922 16.531 1 62.06 53 GLN B N 1
ATOM 1300 C CA . GLN B 1 53 ? -4.957 19.047 17.969 1 62.06 53 GLN B CA 1
ATOM 1301 C C . GLN B 1 53 ? -6.047 20.047 18.328 1 62.06 53 GLN B C 1
ATOM 1303 O O . GLN B 1 53 ? -6.676 19.938 19.391 1 62.06 53 GLN B O 1
ATOM 1308 N N . ALA B 1 54 ? -6.141 20.984 17.469 1 52.41 54 ALA B N 1
ATOM 1309 C CA . ALA B 1 54 ? -7.238 21.891 17.766 1 52.41 54 ALA B CA 1
ATOM 1310 C C . ALA B 1 54 ? -8.586 21.203 17.641 1 52.41 54 ALA B C 1
ATOM 1312 O O . ALA B 1 54 ? -9.57 21.609 18.266 1 52.41 54 ALA B O 1
ATOM 1313 N N . ASP B 1 55 ? -8.5 20.312 16.906 1 53.22 55 ASP B N 1
ATOM 1314 C CA . ASP B 1 55 ? -9.859 19.812 16.688 1 53.22 55 ASP B CA 1
ATOM 1315 C C . ASP B 1 55 ? -10.164 18.625 17.609 1 53.22 55 ASP B C 1
ATOM 1317 O O . ASP B 1 55 ? -11.242 18.578 18.203 1 53.22 55 ASP B O 1
ATOM 1321 N N . ARG B 1 56 ? -9.688 17.25 17.5 1 54.56 56 ARG B N 1
ATOM 1322 C CA . ARG B 1 56 ? -10.352 16.172 18.234 1 54.56 56 ARG B CA 1
ATOM 1323 C C . ARG B 1 56 ? -9.328 15.273 18.922 1 54.56 56 ARG B C 1
ATOM 1325 O O . ARG B 1 56 ? -8.641 14.492 18.266 1 54.56 56 ARG B O 1
ATOM 1332 N N . PRO B 1 57 ? -9.055 15.531 20.203 1 51.84 57 PRO B N 1
ATOM 1333 C CA . PRO B 1 57 ? -8.164 14.711 21.047 1 51.84 57 PRO B CA 1
ATOM 1334 C C . PRO B 1 57 ? -8.438 13.219 20.906 1 51.84 57 PRO B C 1
ATOM 1336 O O . PRO B 1 57 ? -7.555 12.398 21.188 1 51.84 57 PRO B O 1
ATOM 1339 N N . GLN B 1 58 ? -9.625 12.914 20.609 1 52.09 58 GLN B N 1
ATOM 1340 C CA . GLN B 1 58 ? -10 11.508 20.734 1 52.09 58 GLN B CA 1
ATOM 1341 C C . GLN B 1 58 ? -9.742 10.75 19.438 1 52.09 58 GLN B C 1
ATOM 1343 O O . GLN B 1 58 ? -10.422 9.773 19.125 1 52.09 58 GLN B O 1
ATOM 1348 N N . GLU B 1 59 ? -8.68 11.242 18.703 1 62.34 59 GLU B N 1
ATOM 1349 C CA . GLU B 1 59 ? -8.68 10.555 17.406 1 62.34 59 GLU B CA 1
ATOM 1350 C C . GLU B 1 59 ? -7.816 9.297 17.453 1 62.34 59 GLU B C 1
ATOM 1352 O O . GLU B 1 59 ? -6.711 9.312 18 1 62.34 59 GLU B O 1
ATOM 1357 N N . VAL B 1 60 ? -8.445 8.289 16.969 1 65.94 60 VAL B N 1
ATOM 1358 C CA . VAL B 1 60 ? -7.91 6.934 16.875 1 65.94 60 VAL B CA 1
ATOM 1359 C C . VAL B 1 60 ? -6.699 6.922 15.945 1 65.94 60 VAL B C 1
ATOM 1361 O O . VAL B 1 60 ? -5.73 6.191 16.188 1 65.94 60 VAL B O 1
ATOM 1364 N N . VAL B 1 61 ? -6.68 7.844 15.031 1 83.38 61 VAL B N 1
ATOM 1365 C CA . VAL B 1 61 ? -5.594 7.828 14.062 1 83.38 61 VAL B CA 1
ATOM 1366 C C . VAL B 1 61 ? -4.68 9.031 14.281 1 83.38 61 VAL B C 1
ATOM 1368 O O . VAL B 1 61 ? -5.156 10.156 14.43 1 83.38 61 VAL B O 1
ATOM 1371 N N . SER B 1 62 ? -3.436 8.875 14.398 1 89.06 62 SER B N 1
ATOM 1372 C CA . SER B 1 62 ? -2.439 9.906 14.664 1 89.06 62 SER B CA 1
ATOM 1373 C C . SER B 1 62 ? -2.324 10.875 13.492 1 89.06 62 SER B C 1
ATOM 1375 O O . SER B 1 62 ? -2.691 10.539 12.359 1 89.06 62 SER B O 1
ATOM 1377 N N . ALA B 1 63 ? -1.818 12.039 13.734 1 92.44 63 ALA B N 1
ATOM 1378 C CA . ALA B 1 63 ? -1.597 13.055 12.711 1 92.44 63 ALA B CA 1
ATOM 1379 C C . ALA B 1 63 ? -0.609 12.562 11.656 1 92.44 63 ALA B C 1
ATOM 1381 O O . ALA B 1 63 ? -0.75 12.875 10.469 1 92.44 63 ALA B O 1
ATOM 1382 N N . SER B 1 64 ? 0.388 11.828 12.125 1 94.25 64 SER B N 1
ATOM 1383 C CA . SER B 1 64 ? 1.391 11.273 11.227 1 94.25 64 SER B CA 1
ATOM 1384 C C . SER B 1 64 ? 0.758 10.32 10.219 1 94.25 64 SER B C 1
ATOM 1386 O O . SER B 1 64 ? 1.074 10.367 9.023 1 94.25 64 SER B O 1
ATOM 1388 N N . ASN B 1 65 ? -0.148 9.516 10.688 1 94.62 65 ASN B N 1
ATOM 1389 C CA . ASN B 1 65 ? -0.836 8.578 9.805 1 94.62 65 ASN B CA 1
ATOM 1390 C C . ASN B 1 65 ? -1.789 9.297 8.852 1 94.62 65 ASN B C 1
ATOM 1392 O O . ASN B 1 65 ? -1.927 8.898 7.695 1 94.62 65 ASN B O 1
ATOM 1396 N N . LYS B 1 66 ? -2.467 10.281 9.352 1 96.12 66 LYS B N 1
ATOM 1397 C CA . LYS B 1 66 ? -3.342 11.07 8.492 1 96.12 66 LYS B CA 1
ATOM 1398 C C . LYS B 1 66 ? -2.553 11.727 7.359 1 96.12 66 LYS B C 1
ATOM 1400 O O . LYS B 1 66 ? -2.988 11.727 6.207 1 96.12 66 LYS B O 1
ATOM 1405 N N . LEU B 1 67 ? -1.438 12.211 7.695 1 97.06 67 LEU B N 1
ATOM 1406 C CA . LEU B 1 67 ? -0.586 12.859 6.703 1 97.06 67 LEU B CA 1
ATOM 1407 C C . LEU B 1 67 ? -0.031 11.836 5.715 1 97.06 67 LEU B C 1
ATOM 1409 O O . LEU B 1 67 ? 0.004 12.086 4.512 1 97.06 67 LEU B O 1
ATOM 1413 N N . LEU B 1 68 ? 0.454 10.781 6.281 1 97.62 68 LEU B N 1
ATOM 1414 C CA . LEU B 1 68 ? 0.985 9.742 5.41 1 97.62 68 LEU B CA 1
ATOM 1415 C C . LEU B 1 68 ? -0.077 9.266 4.426 1 97.62 68 LEU B C 1
ATOM 1417 O O . LEU B 1 68 ? 0.205 9.094 3.236 1 97.62 68 LEU B O 1
ATOM 1421 N N . LEU B 1 69 ? -1.222 9.023 4.902 1 97.88 69 LEU B N 1
ATOM 1422 C CA . LEU B 1 69 ? -2.354 8.633 4.07 1 97.88 69 LEU B CA 1
ATOM 1423 C C . LEU B 1 69 ? -2.592 9.656 2.963 1 97.88 69 LEU B C 1
ATOM 1425 O O . LEU B 1 69 ? -2.803 9.281 1.807 1 97.88 69 LEU B O 1
ATOM 1429 N N . PHE B 1 70 ? -2.539 10.859 3.287 1 98.06 70 PHE B N 1
ATOM 1430 C CA . PHE B 1 70 ? -2.723 11.961 2.354 1 98.06 70 PHE B CA 1
ATOM 1431 C C . PHE B 1 70 ? -1.659 11.93 1.263 1 98.06 70 PHE B C 1
ATOM 1433 O O . PHE B 1 70 ? -1.978 12.031 0.076 1 98.06 70 PHE B O 1
ATOM 1440 N N . LEU B 1 71 ? -0.498 11.789 1.61 1 98.56 71 LEU B N 1
ATOM 1441 C CA . LEU B 1 71 ? 0.608 11.797 0.66 1 98.56 71 LEU B CA 1
ATOM 1442 C C . LEU B 1 71 ? 0.558 10.57 -0.245 1 98.56 71 LEU B C 1
ATOM 1444 O O . LEU B 1 71 ? 0.8 10.672 -1.45 1 98.56 71 LEU B O 1
ATOM 1448 N N . MET B 1 72 ? 0.27 9.406 0.355 1 98.62 72 MET B N 1
ATOM 1449 C CA . MET B 1 72 ? 0.135 8.188 -0.436 1 98.62 72 MET B CA 1
ATOM 1450 C C . MET B 1 72 ? -0.981 8.328 -1.466 1 98.62 72 MET B C 1
ATOM 1452 O O . MET B 1 72 ? -0.85 7.855 -2.598 1 98.62 72 MET B O 1
ATOM 1456 N N . LYS B 1 73 ? -2.033 8.945 -1.057 1 98.62 73 LYS B N 1
ATOM 1457 C CA . LYS B 1 73 ? -3.137 9.18 -1.982 1 98.62 73 LYS B CA 1
ATOM 1458 C C . LYS B 1 73 ? -2.682 10 -3.182 1 98.62 73 LYS B C 1
ATOM 1460 O O . LYS B 1 73 ? -3.023 9.688 -4.324 1 98.62 73 LYS B O 1
ATOM 1465 N N . LEU B 1 74 ? -2 11.008 -2.963 1 98.06 74 LEU B N 1
ATOM 1466 C CA . LEU B 1 74 ? -1.594 11.938 -4.012 1 98.06 74 LEU B CA 1
ATOM 1467 C C . LEU B 1 74 ? -0.481 11.344 -4.867 1 98.06 74 LEU B C 1
ATOM 1469 O O . LEU B 1 74 ? -0.539 11.398 -6.098 1 98.06 74 LEU B O 1
ATOM 1473 N N . LYS B 1 75 ? 0.487 10.828 -4.277 1 98.12 75 LYS B N 1
ATOM 1474 C CA . LYS B 1 75 ? 1.68 10.359 -4.973 1 98.12 75 LYS B CA 1
ATOM 1475 C C . LYS B 1 75 ? 1.378 9.109 -5.793 1 98.12 75 LYS B C 1
ATOM 1477 O O . LYS B 1 75 ? 1.865 8.961 -6.918 1 98.12 75 LYS B O 1
ATOM 1482 N N . LEU B 1 76 ? 0.668 8.195 -5.227 1 98.06 76 LEU B N 1
ATOM 1483 C CA . LEU B 1 76 ? 0.467 6.875 -5.812 1 98.06 76 LEU B CA 1
ATOM 1484 C C . LEU B 1 76 ? -0.894 6.785 -6.496 1 98.06 76 LEU B C 1
ATOM 1486 O O . LEU B 1 76 ? -1.182 5.809 -7.188 1 98.06 76 LEU B O 1
ATOM 1490 N N . ASN B 1 77 ? -1.721 7.77 -6.273 1 97.81 77 ASN B N 1
ATOM 1491 C CA . ASN B 1 77 ? -3.059 7.84 -6.852 1 97.81 77 ASN B CA 1
ATOM 1492 C C . ASN B 1 77 ? -3.91 6.645 -6.441 1 97.81 77 ASN B C 1
ATOM 1494 O O . ASN B 1 77 ? -4.625 6.07 -7.27 1 97.81 77 ASN B O 1
ATOM 1498 N N . LEU B 1 78 ? -3.85 6.227 -5.27 1 98.12 78 LEU B N 1
ATOM 1499 C CA . LEU B 1 78 ? -4.562 5.062 -4.754 1 98.12 78 LEU B CA 1
ATOM 1500 C C . LEU B 1 78 ? -6.023 5.395 -4.484 1 98.12 78 LEU B C 1
ATOM 1502 O O . LEU B 1 78 ? -6.348 6.516 -4.086 1 98.12 78 LEU B O 1
ATOM 1506 N N . SER B 1 79 ? -6.953 4.406 -4.734 1 97.88 79 SER B N 1
ATOM 1507 C CA . SER B 1 79 ? -8.344 4.59 -4.336 1 97.88 79 SER B CA 1
ATOM 1508 C C . SER B 1 79 ? -8.492 4.602 -2.82 1 97.88 79 SER B C 1
ATOM 1510 O O . SER B 1 79 ? -7.609 4.121 -2.104 1 97.88 79 SER B O 1
ATOM 1512 N N . TYR B 1 80 ? -9.562 5.133 -2.307 1 98.19 80 TYR B N 1
ATOM 1513 C CA . TYR B 1 80 ? -9.82 5.109 -0.871 1 98.19 80 TYR B CA 1
ATOM 1514 C C . TYR B 1 80 ? -10.031 3.684 -0.378 1 98.19 80 TYR B C 1
ATOM 1516 O O . TYR B 1 80 ? -9.672 3.354 0.755 1 98.19 80 TYR B O 1
ATOM 1524 N N . SER B 1 81 ? -10.547 2.832 -1.26 1 97.69 81 SER B N 1
ATOM 1525 C CA . SER B 1 81 ? -10.695 1.423 -0.91 1 97.69 81 SER B CA 1
ATOM 1526 C C . SER B 1 81 ? -9.344 0.759 -0.693 1 97.69 81 SER B C 1
ATOM 1528 O O . SER B 1 81 ? -9.18 -0.049 0.224 1 97.69 81 SER B O 1
ATOM 1530 N N . THR B 1 82 ? -8.398 1.039 -1.531 1 97.69 82 THR B N 1
ATOM 1531 C CA . THR B 1 82 ? -7.051 0.509 -1.395 1 97.69 82 THR B CA 1
ATOM 1532 C C . THR B 1 82 ? -6.395 1.022 -0.115 1 97.69 82 THR B C 1
ATOM 1534 O O . THR B 1 82 ? -5.809 0.247 0.642 1 97.69 82 THR B O 1
ATOM 1537 N N . LEU B 1 83 ? -6.492 2.287 0.184 1 98.06 83 LEU B N 1
ATOM 1538 C CA . LEU B 1 83 ? -5.953 2.871 1.407 1 98.06 83 LEU B CA 1
ATOM 1539 C C . LEU B 1 83 ? -6.602 2.25 2.639 1 98.06 83 LEU B C 1
ATOM 1541 O O . LEU B 1 83 ? -5.938 2.035 3.654 1 98.06 83 LEU B O 1
ATOM 1545 N N . ALA B 1 84 ? -7.875 1.998 2.568 1 97 84 ALA B N 1
ATOM 1546 C CA . ALA B 1 84 ? -8.617 1.387 3.67 1 97 84 ALA B CA 1
ATOM 1547 C C . ALA B 1 84 ? -8.016 0.037 4.051 1 97 84 ALA B C 1
ATOM 1549 O O . ALA B 1 84 ? -7.863 -0.27 5.234 1 97 84 ALA B O 1
ATOM 1550 N N . VAL B 1 85 ? -7.641 -0.708 3.072 1 96.44 85 VAL B N 1
ATOM 1551 C CA . VAL B 1 85 ? -7.047 -2.018 3.33 1 96.44 85 VAL B CA 1
ATOM 1552 C C . VAL B 1 85 ? -5.648 -1.844 3.92 1 96.44 85 VAL B C 1
ATOM 1554 O O . VAL B 1 85 ? -5.285 -2.527 4.879 1 96.44 85 VAL B O 1
ATOM 1557 N N . LEU B 1 86 ? -4.859 -0.924 3.422 1 96.81 86 LEU B N 1
ATOM 1558 C CA . LEU B 1 86 ? -3.473 -0.741 3.842 1 96.81 86 LEU B CA 1
ATOM 1559 C C . LEU B 1 86 ? -3.402 -0.203 5.266 1 96.81 86 LEU B C 1
ATOM 1561 O O . LEU B 1 86 ? -2.502 -0.566 6.027 1 96.81 86 LEU B O 1
ATOM 1565 N N . PHE B 1 87 ? -4.316 0.623 5.625 1 95.19 87 PHE B N 1
ATOM 1566 C CA . PHE B 1 87 ? -4.277 1.259 6.934 1 95.19 87 PHE B CA 1
ATOM 1567 C C . PHE B 1 87 ? -5.219 0.555 7.906 1 95.19 87 PHE B C 1
ATOM 1569 O O . PHE B 1 87 ? -5.27 0.898 9.086 1 95.19 87 PHE B O 1
ATOM 1576 N N . SER B 1 88 ? -5.902 -0.459 7.375 1 93.81 88 SER B N 1
ATOM 1577 C CA . SER B 1 88 ? -6.891 -1.164 8.18 1 93.81 88 SER B CA 1
ATOM 1578 C C . SER B 1 88 ? -7.91 -0.198 8.773 1 93.81 88 SER B C 1
ATOM 1580 O O . SER B 1 88 ? -8.172 -0.222 9.977 1 93.81 88 SER B O 1
ATOM 1582 N N . LEU B 1 89 ? -8.422 0.675 7.941 1 94.12 89 LEU B N 1
ATOM 1583 C CA . LEU B 1 89 ? -9.469 1.646 8.25 1 94.12 89 LEU B CA 1
ATOM 1584 C C . LEU B 1 89 ? -10.68 1.454 7.348 1 94.12 89 LEU B C 1
ATOM 1586 O O . LEU B 1 89 ? -10.617 0.693 6.379 1 94.12 89 LEU B O 1
ATOM 1590 N N . HIS B 1 90 ? -11.758 2.057 7.734 1 93.81 90 HIS B N 1
ATOM 1591 C CA . HIS B 1 90 ? -12.891 2.127 6.82 1 93.81 90 HIS B CA 1
ATOM 1592 C C . HIS B 1 90 ? -12.641 3.143 5.711 1 93.81 90 HIS B C 1
ATOM 1594 O O . HIS B 1 90 ? -11.992 4.164 5.934 1 93.81 90 HIS B O 1
ATOM 1600 N N . ARG B 1 91 ? -13.227 2.84 4.562 1 96.19 91 ARG B N 1
ATOM 1601 C CA . ARG B 1 91 ? -13.07 3.697 3.395 1 96.19 91 ARG B CA 1
ATOM 1602 C C . ARG B 1 91 ? -13.508 5.125 3.701 1 96.19 91 ARG B C 1
ATOM 1604 O O . ARG B 1 91 ? -12.867 6.086 3.271 1 96.19 91 ARG B O 1
ATOM 1611 N N . THR B 1 92 ? -14.539 5.293 4.441 1 96.62 92 THR B N 1
ATOM 1612 C CA . THR B 1 92 ? -15.078 6.605 4.789 1 96.62 92 THR B CA 1
ATOM 1613 C C . THR B 1 92 ? -14.109 7.363 5.699 1 96.62 92 THR B C 1
ATOM 1615 O O . THR B 1 92 ? -13.961 8.578 5.574 1 96.62 92 THR B O 1
ATOM 1618 N N . THR B 1 93 ? -13.492 6.645 6.598 1 95.5 93 THR B N 1
ATOM 1619 C CA . THR B 1 93 ? -12.508 7.254 7.488 1 95.5 93 THR B CA 1
ATOM 1620 C C . THR B 1 93 ? -11.305 7.762 6.695 1 95.5 93 THR B C 1
ATOM 1622 O O . THR B 1 93 ? -10.789 8.844 6.973 1 95.5 93 THR B O 1
ATOM 1625 N N . CYS B 1 94 ? -10.938 6.957 5.711 1 96.38 94 CYS B N 1
ATOM 1626 C CA . CYS B 1 94 ? -9.828 7.371 4.859 1 96.38 94 CYS B CA 1
ATOM 1627 C C . CYS B 1 94 ? -10.156 8.656 4.109 1 96.38 94 CYS B C 1
ATOM 1629 O O . CYS B 1 94 ? -9.344 9.57 4.047 1 96.38 94 CYS B O 1
ATOM 1631 N N . SER B 1 95 ? -11.305 8.75 3.521 1 97.62 95 SER B N 1
ATOM 1632 C CA . SER B 1 95 ? -11.742 9.938 2.795 1 97.62 95 SER B CA 1
ATOM 1633 C C . SER B 1 95 ? -11.812 11.148 3.711 1 97.62 95 SER B C 1
ATOM 1635 O O . SER B 1 95 ? -11.336 12.234 3.355 1 97.62 95 SER B O 1
ATOM 1637 N N . LYS B 1 96 ? -12.32 10.961 4.844 1 96.12 96 LYS B N 1
ATOM 1638 C CA . LYS B 1 96 ? -12.43 12.031 5.824 1 96.12 96 LYS B CA 1
ATOM 1639 C C . LYS B 1 96 ? -11.055 12.578 6.199 1 96.12 96 LYS B C 1
ATOM 1641 O O . LYS B 1 96 ? -10.859 13.797 6.242 1 96.12 96 LYS B O 1
ATOM 1646 N N . HIS B 1 97 ? -10.195 11.664 6.516 1 94.56 97 HIS B N 1
ATOM 1647 C CA . HIS B 1 97 ? -8.852 12.078 6.914 1 94.56 97 HIS B CA 1
ATOM 1648 C C . HIS B 1 97 ? -8.117 12.758 5.762 1 94.56 97 HIS B C 1
ATOM 1650 O O . HIS B 1 97 ? -7.375 13.719 5.977 1 94.56 97 HIS B O 1
ATOM 1656 N N . PHE B 1 98 ? -8.312 12.297 4.543 1 97.19 98 PHE B N 1
ATOM 1657 C CA . PHE B 1 98 ? -7.738 12.953 3.375 1 97.19 98 PHE B CA 1
ATOM 1658 C C . PHE B 1 98 ? -8.219 14.391 3.262 1 97.19 98 PHE B C 1
ATOM 1660 O O . PHE B 1 98 ? -7.418 15.312 3.111 1 97.19 98 PHE B O 1
ATOM 1667 N N . PHE B 1 99 ? -9.438 14.602 3.34 1 96.56 99 PHE B N 1
ATOM 1668 C CA . PHE B 1 99 ? -9.992 15.938 3.148 1 96.56 99 PHE B CA 1
ATOM 1669 C C . PHE B 1 99 ? -9.633 16.844 4.312 1 96.56 99 PHE B C 1
ATOM 1671 O O . PHE B 1 99 ? -9.438 18.047 4.129 1 96.56 99 PHE B O 1
ATOM 1678 N N . LEU B 1 100 ? -9.578 16.25 5.492 1 94.81 100 LEU B N 1
ATOM 1679 C CA . LEU B 1 100 ? -9.125 17.031 6.641 1 94.81 100 LEU B CA 1
ATOM 1680 C C . LEU B 1 100 ? -7.734 17.594 6.398 1 94.81 100 LEU B C 1
ATOM 1682 O O . LEU B 1 100 ? -7.516 18.797 6.562 1 94.81 100 LEU B O 1
ATOM 1686 N N . VAL B 1 101 ? -6.809 16.75 6.027 1 96.31 101 VAL B N 1
ATOM 1687 C CA . VAL B 1 101 ? -5.434 17.188 5.789 1 96.31 101 VAL B CA 1
ATOM 1688 C C . VAL B 1 101 ? -5.391 18.141 4.598 1 96.31 101 VAL B C 1
ATOM 1690 O O . VAL B 1 101 ? -4.664 19.141 4.617 1 96.31 101 VAL B O 1
ATOM 1693 N N . LEU B 1 102 ? -6.137 17.844 3.557 1 96.81 102 LEU B N 1
ATOM 1694 C CA . LEU B 1 102 ? -6.215 18.703 2.383 1 96.81 102 LEU B CA 1
ATOM 1695 C C . LEU B 1 102 ? -6.645 20.125 2.773 1 96.81 102 LEU B C 1
ATOM 1697 O O . LEU B 1 102 ? -6.051 21.109 2.324 1 96.81 102 LEU B O 1
ATOM 1701 N N . THR B 1 103 ? -7.656 20.172 3.564 1 94.62 103 THR B N 1
ATOM 1702 C CA . THR B 1 103 ? -8.188 21.469 3.992 1 94.62 103 THR B CA 1
ATOM 1703 C C . THR B 1 103 ? -7.16 22.234 4.824 1 94.62 103 THR B C 1
ATOM 1705 O O . THR B 1 103 ? -6.941 23.422 4.605 1 94.62 103 THR B O 1
ATOM 1708 N N . ILE B 1 104 ? -6.562 21.531 5.781 1 93.12 104 ILE B N 1
ATOM 1709 C CA . ILE B 1 104 ? -5.559 22.141 6.648 1 93.12 104 ILE B CA 1
ATOM 1710 C C . ILE B 1 104 ? -4.402 22.672 5.805 1 93.12 104 ILE B C 1
ATOM 1712 O O . ILE B 1 104 ? -4 23.828 5.957 1 93.12 104 ILE B O 1
ATOM 1716 N N . LEU B 1 105 ? -3.838 21.844 4.895 1 94.25 105 LEU B N 1
ATOM 1717 C CA . LEU B 1 105 ? -2.682 22.234 4.094 1 94.25 105 LEU B CA 1
ATOM 1718 C C . LEU B 1 105 ? -3.055 23.312 3.092 1 94.25 105 LEU B C 1
ATOM 1720 O O . LEU B 1 105 ? -2.268 24.234 2.836 1 94.25 105 LEU B O 1
ATOM 1724 N N . HIS B 1 106 ? -4.238 23.188 2.494 1 92.31 106 HIS B N 1
ATOM 1725 C CA . HIS B 1 106 ? -4.715 24.203 1.569 1 92.31 106 HIS B CA 1
ATOM 1726 C C . HIS B 1 106 ? -4.773 25.578 2.24 1 92.31 106 HIS B C 1
ATOM 1728 O O . HIS B 1 106 ? -4.387 26.578 1.642 1 92.31 106 HIS B O 1
ATOM 1734 N N . GLU B 1 107 ? -5.191 25.641 3.383 1 90.44 107 GLU B N 1
ATOM 1735 C CA . GLU B 1 107 ? -5.324 26.891 4.125 1 90.44 107 GLU B CA 1
ATOM 1736 C C . GLU B 1 107 ? -3.961 27.422 4.543 1 90.44 107 GLU B C 1
ATOM 1738 O O . GLU B 1 107 ? -3.701 28.625 4.43 1 90.44 107 GLU B O 1
ATOM 1743 N N . LYS B 1 108 ? -3.129 26.531 4.945 1 88.69 108 LYS B N 1
ATOM 1744 C CA . LYS B 1 108 ? -1.858 26.953 5.523 1 88.69 108 LYS B CA 1
ATOM 1745 C C . LYS B 1 108 ? -0.817 27.219 4.438 1 88.69 108 LYS B C 1
ATOM 1747 O O . LYS B 1 108 ? 0.056 28.078 4.594 1 88.69 108 LYS B O 1
ATOM 1752 N N . LEU B 1 109 ? -0.837 26.469 3.354 1 84.5 109 LEU B N 1
ATOM 1753 C CA . LEU B 1 109 ? 0.142 26.641 2.285 1 84.5 109 LEU B CA 1
ATOM 1754 C C . LEU B 1 109 ? -0.221 27.828 1.403 1 84.5 109 LEU B C 1
ATOM 1756 O O . LEU B 1 109 ? 0.653 28.438 0.778 1 84.5 109 LEU B O 1
ATOM 1760 N N . ARG B 1 110 ? -1.485 28.078 1.22 1 76.44 110 ARG B N 1
ATOM 1761 C CA . ARG B 1 110 ? -1.88 29.328 0.556 1 76.44 110 ARG B CA 1
ATOM 1762 C C . ARG B 1 110 ? -1.23 30.531 1.221 1 76.44 110 ARG B C 1
ATOM 1764 O O . ARG B 1 110 ? -0.766 31.453 0.539 1 76.44 110 ARG B O 1
ATOM 1771 N N . CYS B 1 111 ? -1.196 30.422 2.426 1 67.94 111 CYS B N 1
ATOM 1772 C CA . CYS B 1 111 ? -0.569 31.5 3.18 1 67.94 111 CYS B CA 1
ATOM 1773 C C . CYS B 1 111 ? 0.931 31.547 2.914 1 67.94 111 CYS B C 1
ATOM 1775 O O . CYS B 1 111 ? 1.534 32.625 2.941 1 67.94 111 CYS B O 1
A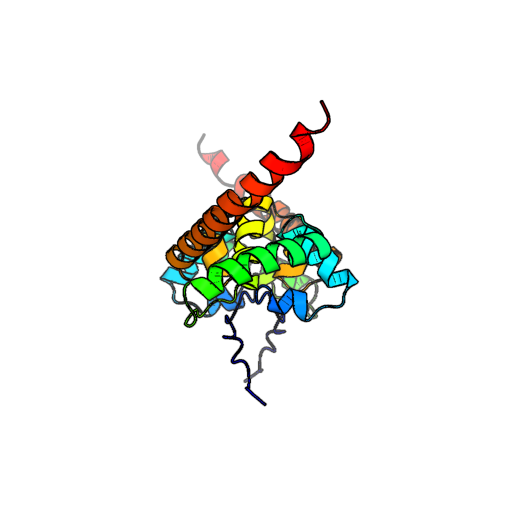TOM 1777 N N . PHE B 1 112 ? 1.455 30.391 2.633 1 62.06 112 PHE B N 1
ATOM 1778 C CA . PHE B 1 112 ? 2.883 30.297 2.35 1 62.06 112 PHE B CA 1
ATOM 1779 C C . PHE B 1 112 ? 3.186 30.781 0.936 1 62.06 112 PHE B C 1
ATOM 1781 O O . PHE B 1 112 ? 4.219 31.406 0.697 1 62.06 112 PHE B O 1
ATOM 1788 N N . ILE B 1 113 ? 2.43 30.391 -0.093 1 61.16 113 ILE B N 1
ATOM 1789 C CA . ILE B 1 113 ? 2.631 30.891 -1.45 1 61.16 113 ILE B CA 1
ATOM 1790 C C . ILE B 1 113 ? 2.414 32.406 -1.487 1 61.16 113 ILE B C 1
ATOM 1792 O O . ILE B 1 113 ? 3.066 33.094 -2.256 1 61.16 113 ILE B O 1
ATOM 1796 N N . TYR B 1 114 ? 1.299 32.781 -0.893 1 55.56 114 TYR B N 1
ATOM 1797 C CA . TYR B 1 114 ? 1.131 34.25 -0.851 1 55.56 114 TYR B CA 1
ATOM 1798 C C . TYR B 1 114 ? 2.338 34.906 -0.207 1 55.56 114 TYR B C 1
ATOM 1800 O O . TYR B 1 114 ? 2.498 36.125 -0.294 1 55.56 114 TYR B O 1
ATOM 1808 N N . TRP B 1 115 ? 3.025 34.219 0.516 1 44.5 115 TRP B N 1
ATOM 1809 C CA . TRP B 1 115 ? 4.172 34.938 1.06 1 44.5 115 TRP B CA 1
ATOM 1810 C C . TRP B 1 115 ? 5.023 35.531 -0.058 1 44.5 115 TRP B C 1
ATOM 1812 O O . TRP B 1 115 ? 4.926 35.125 -1.213 1 44.5 115 TRP B O 1
ATOM 1822 N N . PRO B 1 116 ? 6.574 35.344 0.043 1 50.75 116 PRO B N 1
ATOM 1823 C CA . PRO B 1 116 ? 7.602 36.281 -0.439 1 50.75 116 PRO B CA 1
ATOM 1824 C C . PRO B 1 116 ? 7.785 36.219 -1.954 1 50.75 116 PRO B C 1
ATOM 1826 O O . PRO B 1 116 ? 8.719 36.812 -2.49 1 50.75 116 PRO B O 1
ATOM 1829 N N . PHE B 1 117 ? 7.199 35.25 -2.732 1 48.16 117 PHE B N 1
ATOM 1830 C CA . PHE B 1 117 ? 7.586 35.438 -4.129 1 48.16 117 PHE B CA 1
ATOM 1831 C C . PHE B 1 117 ? 7.16 36.781 -4.645 1 48.16 117 PHE B C 1
ATOM 1833 O O . PHE B 1 117 ? 7.402 37.125 -5.809 1 48.16 117 PHE B O 1
ATOM 1840 N N . GLN B 1 118 ? 6.312 37.406 -3.898 1 47.28 118 GLN B N 1
ATOM 1841 C CA . GLN B 1 118 ? 5.957 38.719 -4.41 1 47.28 118 GLN B CA 1
ATOM 1842 C C . GLN B 1 118 ? 7.148 39.688 -4.363 1 47.28 118 GLN B C 1
ATOM 1844 O O . GLN B 1 118 ? 7.094 40.781 -4.914 1 47.28 118 GLN B O 1
ATOM 1849 N N . SER B 1 119 ? 8.086 39.281 -3.402 1 41.75 119 SER B N 1
ATOM 1850 C CA . SER B 1 119 ? 9.062 40.344 -3.322 1 41.75 119 SER B CA 1
ATOM 1851 C C . SER B 1 119 ? 9.969 40.375 -4.547 1 41.75 119 SER B C 1
ATOM 1853 O O . SER B 1 119 ? 10.852 41.219 -4.66 1 41.75 119 SER B O 1
ATOM 1855 N N . THR B 1 120 ? 10.039 39.156 -5.145 1 40.56 120 THR B N 1
ATOM 1856 C CA . THR B 1 120 ? 11.203 39.281 -6.016 1 40.56 120 THR B CA 1
ATOM 1857 C C . THR B 1 120 ? 10.922 40.281 -7.133 1 40.56 120 THR B C 1
ATOM 1859 O O . THR B 1 120 ? 11.844 40.688 -7.855 1 40.56 120 THR B O 1
ATOM 1862 N N . VAL B 1 121 ? 9.609 40.625 -7.383 1 30.97 121 VAL B N 1
ATOM 1863 C CA . VAL B 1 121 ? 9.836 41.531 -8.492 1 30.97 121 VAL B CA 1
ATOM 1864 C C . VAL B 1 121 ? 10.273 42.906 -7.945 1 30.97 121 VAL B C 1
ATOM 1866 O O . VAL B 1 121 ? 9.742 43.375 -6.945 1 30.97 121 VAL B O 1
#

=== Feature glossary ===
Key to the feature types in this record:

Secondary structure (8-state, DSSP). Secondary structure is the local, repeating backbone conformation. DSSP classifies it into eight states by reading the hydrogen-bond network: three helix types (H, G, I), two β types (E, B), two non-regular types (T, S), and unstructured coil (-).

Backbone torsions (φ/ψ). Backbone dihedral angles. Every residue except chain termini has a φ (preceding-C → N → Cα → C) and a ψ (N → Cα → C → next-N). They are reported in degrees following the IUPAC sign convention. Secondary structure is essentially a statement about which (φ, ψ) basin each 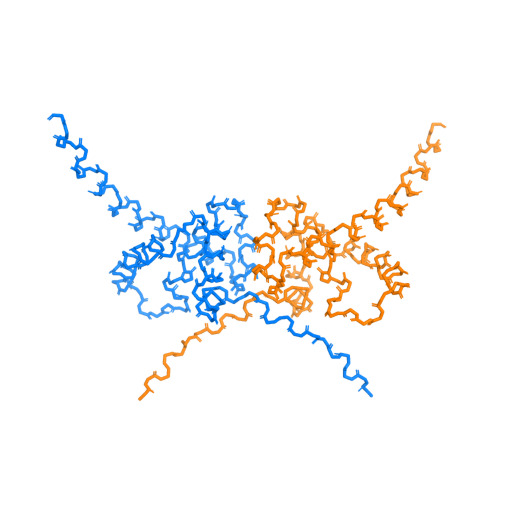residue occupies.

Predicted aligned error. Predicted Aligned Error (PAE) is an AlphaFold confidence matrix: entry (i, j) is the expected error in the position of residue j, in ångströms, when the prediction is superimposed on the true structure at residue i. Low PAE within a block of residues means that block is internally rigid and well-predicted; high PAE between two blocks means their relative placement is uncertain even if each block individually is confident.

B-factor. B-factor (Debye–Waller factor) reflects atomic displacement in the crystal lattice. It is an experimental observable (units Å²), not a prediction; low values mean the atom is pinned down, high values mean it moves or is heterogeneous across the crystal.

Secondary structure (3-state, P-SEA). Three-state secondary structure (P-SEA) collapses the eight DSSP classes into helix (a), strand (b), and coil (c). P-SEA assigns these from Cα geometry alone — distances and angles — without requiring backbone oxygens, so it works on any Cα trace.

Sequence. Primary structure: the covalent order of the twenty standard amino acids along the backbone. Two proteins with the same sequence will (almost always) fold to the same structure; two with 30% identity often share a fold but not the details.

pLDDT. pLDDT is the predicted lDDT-Cα score: AlphaFold's confidence that the local environment of each residue (all inter-atomic distances within 15 Å) is correctly placed. It is a per-residue number between 0 and 100, with higher meaning more reliable.

InterPro / GO / CATH / organism. Functional annotations link the protein to curated databases. InterPro entries identify conserved domains and families by matching the sequence against member-database signatures (Pfam, PROSITE, CDD, …). Gene Ontology (GO) terms describe molecular function, biological process, and cellular component in a controlled vocabulary. CATH places the structure in a hierarchical fold classification (Class/Architecture/Topology/Homologous-superfamily). The organism is the source species.

Contact-map, Ramachandran, and PAE plots. Three diagnostic plots accompany the record. The Cα contact map visualizes the tertiary structure as a 2D adjacency matrix (8 Å cutoff, sequence-local contacts suppressed). The Ramachandran plot shows the distribution of backbone (φ, ψ) torsions, with points in the α and β basins reflecting secondary structure content. The PAE plot shows AlphaFold's inter-residue confidence as a color matrix.

mmCIF coordinates. The mmCIF table is the protein's shape written out atom by atom. For each backbone N, Cα, C, and carbonyl O, it records an (x, y, z) coordinate triple in Å plus the residue type, chain letter, and residue number.

Radius of gyration, Cα contacts, bounding box. Three whole-structure scalars: the radius of gyration (RMS distance of Cα from centroid, in Å), the count of Cα–Cα contacts (pairs closer than 8 Å and separated by more than four residues in sequence — i.e. tertiary, not local, contacts), and the bounding-box dimensions. Together they distinguish compact globular folds from extended fibres or disordered chains.

Foldseek 3Di. The Foldseek 3Di string encodes local tertiary geometry as a 20-letter alphabet — one character per residue — derived from the relative positions of nearby Cα atoms. Unlike the amino-acid sequence, 3Di is a direct function of the 3D structure, so two proteins with the same fold have similar 3Di strings even at low sequence identity.

Rendered structure images. Six rendered views show the 3D structure from the faces of a cube — i.e. along ±x, ±y, ±z. Rendering representation is drawn randomly per protein from cartoon (secondary-structure ribbons), sticks (backbone bonds), or molecular surface; coloring is either N→C rainbow (blue at the N-terminus through red at the C-terminus) or one color per chain.

Nearest PDB structures. The Foldseek neighbor list gives the closest experimentally determined structures in the PDB, ranked by structural alignment. TM-score near 1 means near-identical fold; near 0.3 means only rough topology match. This is how one finds what a novel AlphaFold prediction most resembles in the solved-structure universe.

Solvent-accessible surface area. SASA measures how much of the protein is reachable by solvent. It is computed by rolling a water-sized probe over the atomic surface and summing the exposed area (Å²). Per-residue SASA distinguishes core (buried, low SASA) from surface (exposed, high SASA) residues; total SASA is a whole-molecule size measure.